Protein AF-A0AAV4NCI7-F1 (afdb_monomer)

Organism: Caerostris extrusa (NCBI:txid172846)

Secondary structure (DSSP, 8-state):
---TTTTB--GGGPPPPHHHHHHHHHHHHHHHHSTTHHHHSS--BSEEEEEEETTEEEEEEEEEGGGHHHHHHHHHHHHHHHHHHTTTPEEEEEEE---PPPP-TT-SSPPSSPPPGGGSHHHHHHHHHHHHHTTS-EEEEEEEEPTTS-EEEEEEEPGGGHHHHHHHHHHHTT-----------PPP---------PPPPPPP--PPP--EEEEEEEEEEE-SS-EEEEEEEEEETT--SHHHHGGGTT-EEEEEEEEEEEEEPTT-TT-EEEEEEEEEEEEEEETTTTEEEEEESSPPPGGGTTSEEEEES-S---

Foldseek 3Di:
DDDQQPQEDAPPPDDADPVFSVVSVLLVVCLVPHPCVVLSVPFHFHHWDWDQFPNAIAIETEGAPVCLVSCLVCVVVVQVSVCVVVVNHGYFYFYPAAADDDDDPPDPDDDPDDDDPCNHPVNRVVRRLQRQQPPWDFPDWDWDQDPVRDIDIDTHTDPVCCVVPVVPVSGSVPPDPPPDDDDDDDDDDDDDDDDDDDDDDDDDDPDPDDQWFKKFFAAADDDPPDGDQQKTKIATPPFFFQVVLVLLAFFKKKDKDFAPDWDDDPPDRPDTGRIDIWMWTFHHADPTGRMTIIGTPDGDDPVRHGPMMIGGSDDGPD

Mean predicted aligned error: 18.29 Å

Solvent-accessible surface area (backbone atoms only — not comparable to full-atom values): 19320 Å² total; per-residue (Å²): 133,84,68,87,42,82,34,54,54,43,78,91,76,55,84,81,51,74,69,36,43,52,52,24,50,55,52,52,54,42,34,74,75,40,96,49,26,84,69,44,69,84,53,57,30,46,47,59,45,81,45,82,32,97,92,40,59,28,39,39,36,27,25,45,60,91,52,42,68,64,48,60,77,46,38,77,62,53,39,56,55,48,18,64,75,53,80,66,29,51,62,43,59,36,61,61,74,70,67,54,80,81,91,55,99,80,52,90,74,79,73,89,66,82,82,57,69,76,30,26,63,69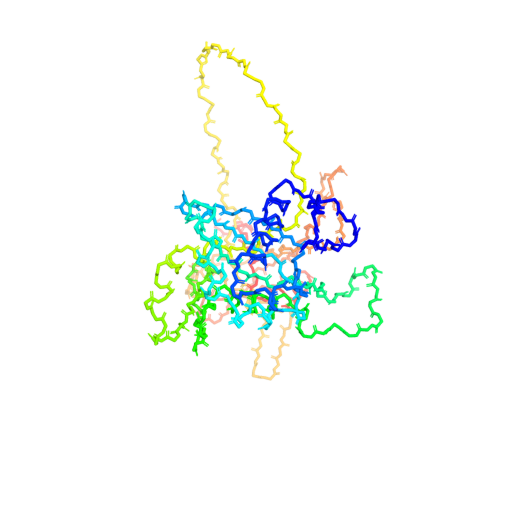,50,42,54,54,52,50,51,50,42,66,47,58,89,38,52,74,77,42,79,47,77,47,74,45,96,89,69,49,76,47,78,47,74,39,62,42,73,89,45,40,86,84,37,60,90,46,53,87,43,57,78,68,67,60,86,71,81,82,80,75,90,76,85,82,77,88,82,81,92,78,91,82,81,94,74,91,81,80,80,77,81,80,81,78,72,79,72,80,67,47,47,56,23,30,28,70,44,51,48,60,61,97,90,51,76,42,65,76,36,34,31,34,38,41,71,95,35,57,41,48,75,66,39,58,85,49,53,54,16,34,30,37,42,70,45,79,52,93,62,70,41,73,42,90,95,39,93,91,41,70,38,36,69,45,73,47,51,28,33,27,66,42,79,39,79,62,66,15,28,30,30,27,41,47,83,57,69,77,57,80,86,44,48,78,36,71,29,39,36,35,68,40,68,75,89,119

pLDDT: mean 82.61, std 18.35, range [24.11, 95.75]

Structure (mmCIF, N/CA/C/O backbone):
data_AF-A0AAV4NCI7-F1
#
_entry.id   AF-A0AAV4NCI7-F1
#
loop_
_atom_site.group_PDB
_atom_site.id
_atom_site.type_symbol
_atom_site.label_atom_id
_atom_site.label_alt_id
_atom_site.label_comp_id
_atom_site.label_asym_id
_atom_site.label_entity_id
_atom_site.label_seq_id
_atom_site.pdbx_PDB_ins_code
_atom_site.Cartn_x
_atom_site.Cartn_y
_atom_site.Cartn_z
_atom_site.occupancy
_atom_site.B_iso_or_equiv
_atom_site.auth_seq_id
_atom_site.auth_comp_id
_atom_site.auth_asym_id
_atom_site.auth_atom_id
_atom_site.pdbx_PDB_model_num
ATOM 1 N N . MET A 1 1 ? -8.807 8.083 39.157 1.00 46.06 1 MET A N 1
ATOM 2 C CA . MET A 1 1 ? -7.895 8.753 38.202 1.00 46.06 1 MET A CA 1
ATOM 3 C C . MET A 1 1 ? -7.792 7.904 36.946 1.00 46.06 1 MET A C 1
ATOM 5 O O . MET A 1 1 ? -7.482 6.725 37.058 1.00 46.06 1 MET A O 1
ATOM 9 N N . TYR A 1 2 ? -8.096 8.464 35.774 1.00 51.72 2 TYR A N 1
ATOM 10 C CA . TYR A 1 2 ? -7.927 7.759 34.502 1.00 51.72 2 TYR A CA 1
ATOM 11 C C . TYR A 1 2 ? -6.437 7.575 34.208 1.00 51.72 2 TYR A C 1
ATOM 13 O O . TYR A 1 2 ? -5.686 8.547 34.201 1.00 51.72 2 TYR A O 1
ATOM 21 N N . SER A 1 3 ? -6.003 6.335 33.981 1.00 61.97 3 SER A N 1
ATOM 22 C CA . SER A 1 3 ? -4.649 6.062 33.497 1.00 61.97 3 SER A CA 1
ATOM 23 C C . SER A 1 3 ? -4.504 6.666 32.096 1.00 61.97 3 SER A C 1
ATOM 25 O O . SER A 1 3 ? -5.106 6.191 31.127 1.00 61.97 3 SER A O 1
ATOM 27 N N . ILE A 1 4 ? -3.735 7.752 31.999 1.00 62.66 4 ILE A N 1
ATOM 28 C CA . ILE A 1 4 ? -3.361 8.375 30.728 1.00 62.66 4 ILE A CA 1
ATOM 29 C C . ILE A 1 4 ? -2.572 7.328 29.934 1.00 62.66 4 ILE A C 1
ATOM 31 O O . ILE A 1 4 ? -1.474 6.942 30.324 1.00 62.66 4 ILE A O 1
ATOM 35 N N . GLY A 1 5 ? -3.160 6.842 28.840 1.00 65.69 5 GLY A N 1
ATOM 36 C CA . GLY A 1 5 ? -2.522 5.885 27.935 1.00 65.69 5 GLY A CA 1
ATOM 37 C C . GLY A 1 5 ? -2.936 4.415 28.083 1.00 65.69 5 GLY A C 1
ATOM 38 O O . GLY A 1 5 ? -2.323 3.561 27.450 1.00 65.69 5 GLY A O 1
ATOM 39 N N . ALA A 1 6 ? -3.990 4.087 28.837 1.00 78.31 6 ALA A N 1
ATOM 40 C CA . ALA A 1 6 ? -4.404 2.690 29.048 1.00 78.31 6 ALA A CA 1
ATOM 41 C C . ALA A 1 6 ? -4.733 1.897 27.759 1.00 78.31 6 ALA A C 1
ATOM 43 O O . ALA A 1 6 ? -4.702 0.668 27.769 1.00 78.31 6 ALA A O 1
ATOM 44 N N . LYS A 1 7 ? -5.057 2.575 26.646 1.00 87.75 7 LYS A N 1
ATOM 45 C CA . LYS A 1 7 ? -5.452 1.947 25.367 1.00 87.75 7 LYS A CA 1
ATOM 46 C C . LYS A 1 7 ? -4.396 2.022 24.271 1.00 87.75 7 LYS A C 1
ATOM 48 O O . LYS A 1 7 ? -4.641 1.534 23.165 1.00 87.75 7 LYS A O 1
ATOM 53 N N . ILE A 1 8 ? -3.234 2.607 24.551 1.00 90.44 8 ILE A N 1
ATOM 54 C CA . ILE A 1 8 ? -2.140 2.725 23.588 1.00 90.44 8 ILE A CA 1
ATOM 55 C C . ILE A 1 8 ? -0.960 1.845 23.993 1.00 90.44 8 ILE A C 1
ATOM 57 O O . ILE A 1 8 ? -0.434 1.939 25.095 1.00 90.44 8 ILE A O 1
ATOM 61 N N . ILE A 1 9 ? -0.504 1.014 23.055 1.00 89.12 9 ILE A N 1
ATOM 62 C CA . ILE A 1 9 ? 0.728 0.233 23.198 1.00 89.12 9 ILE A CA 1
ATOM 63 C C . ILE A 1 9 ? 1.607 0.514 21.985 1.00 89.12 9 ILE A C 1
ATOM 65 O O . ILE A 1 9 ? 1.391 -0.019 20.890 1.00 89.12 9 ILE A O 1
ATOM 69 N N . LYS A 1 10 ? 2.622 1.364 22.173 1.00 85.31 10 LYS A N 1
ATOM 70 C CA . LYS A 1 10 ? 3.605 1.637 21.124 1.00 85.31 10 LYS A CA 1
ATOM 71 C C . LYS A 1 10 ? 4.625 0.503 21.015 1.00 85.31 10 LYS A C 1
ATOM 73 O O . LYS A 1 10 ? 5.124 0.006 22.024 1.00 85.31 10 LYS A O 1
ATOM 78 N N . PRO A 1 11 ? 5.010 0.108 19.791 1.00 79.00 11 PRO A N 1
ATOM 79 C CA . PRO A 1 11 ? 6.150 -0.778 19.619 1.00 79.00 11 PRO A CA 1
ATOM 80 C C . PRO A 1 11 ? 7.434 -0.064 20.058 1.00 79.00 11 PRO A C 1
ATOM 82 O O . PRO A 1 11 ? 7.596 1.124 19.805 1.00 79.00 11 PRO A O 1
ATOM 85 N N . HIS A 1 12 ? 8.349 -0.809 20.680 1.00 79.38 12 HIS A N 1
ATOM 86 C CA . HIS A 1 12 ? 9.624 -0.304 21.210 1.00 79.38 12 HIS A CA 1
ATOM 87 C C . HIS A 1 12 ? 9.520 0.715 22.360 1.00 79.38 12 HIS A C 1
ATOM 89 O O . HIS A 1 12 ? 10.498 1.409 22.623 1.00 79.38 12 HIS A O 1
ATOM 95 N N . ASN A 1 13 ? 8.389 0.766 23.079 1.00 78.94 13 ASN A N 1
ATOM 96 C CA . ASN A 1 13 ? 8.204 1.646 24.246 1.00 78.94 13 ASN A CA 1
ATOM 97 C C . ASN A 1 13 ? 8.483 3.134 23.951 1.00 78.94 13 ASN A C 1
ATOM 99 O O . ASN A 1 13 ? 8.949 3.892 24.801 1.00 78.94 13 ASN A O 1
ATOM 103 N N . GLU A 1 14 ? 8.202 3.565 22.722 1.00 85.38 14 GLU A N 1
ATOM 104 C CA . GLU A 1 14 ? 8.244 4.979 22.359 1.00 85.38 14 GLU A CA 1
ATOM 105 C C . GLU A 1 14 ? 7.161 5.764 23.122 1.00 85.38 14 GLU A C 1
ATOM 107 O O . GLU A 1 14 ? 6.098 5.229 23.444 1.00 85.38 14 GLU A O 1
ATOM 112 N N . LYS A 1 15 ? 7.415 7.049 23.401 1.00 85.88 15 LYS A N 1
ATOM 113 C CA . LYS A 1 15 ? 6.447 7.926 24.083 1.00 85.88 15 LYS A CA 1
ATOM 114 C C . LYS A 1 15 ? 5.258 8.241 23.169 1.00 85.88 15 LYS A C 1
ATOM 116 O O . LYS A 1 15 ? 5.438 8.385 21.960 1.00 85.88 15 LYS A O 1
ATOM 121 N N . ALA A 1 16 ? 4.057 8.330 23.739 1.00 86.25 16 ALA A N 1
ATOM 122 C CA . ALA A 1 16 ? 2.833 8.679 23.017 1.00 86.25 16 ALA A CA 1
ATOM 123 C C . ALA A 1 16 ? 2.786 10.174 22.660 1.00 86.25 16 ALA A C 1
ATOM 125 O O . ALA A 1 16 ? 3.203 11.013 23.458 1.00 86.25 16 ALA A O 1
ATOM 126 N N . ASP A 1 17 ? 2.275 10.483 21.468 1.00 89.69 17 ASP A N 1
ATOM 127 C CA . ASP A 1 17 ? 2.049 11.859 21.018 1.00 89.69 17 ASP A CA 1
ATOM 128 C C . ASP A 1 17 ? 0.753 12.417 21.638 1.00 89.69 17 ASP A C 1
ATOM 130 O O . ASP A 1 17 ? -0.142 11.670 22.037 1.00 89.69 17 ASP A O 1
ATOM 134 N N . GLU A 1 18 ? 0.602 13.742 21.678 1.00 90.44 18 GLU A N 1
ATOM 135 C CA . GLU A 1 18 ? -0.583 14.417 22.243 1.00 90.44 18 GLU A CA 1
ATOM 136 C C . GLU A 1 18 ? -1.895 13.957 21.587 1.00 90.44 18 GLU A C 1
ATOM 138 O O . GLU A 1 18 ? -2.897 13.678 22.255 1.00 90.44 18 GLU A O 1
ATOM 143 N N . LEU A 1 19 ? -1.869 13.801 20.262 1.00 90.75 19 LEU A N 1
ATOM 144 C CA . LEU A 1 19 ? -3.008 13.319 19.488 1.00 90.75 19 LEU A CA 1
ATOM 145 C C . LEU A 1 19 ? -3.373 11.881 19.873 1.00 90.75 19 LEU A C 1
ATOM 147 O O . LEU A 1 19 ? -4.546 11.542 20.015 1.00 90.75 19 LEU A O 1
ATOM 151 N N . GLU A 1 20 ? -2.375 11.033 20.091 1.00 91.69 20 GLU A N 1
ATOM 152 C CA . GLU A 1 20 ? -2.587 9.646 20.489 1.00 91.69 20 GLU A CA 1
ATOM 153 C C . GLU A 1 20 ? -3.138 9.532 21.909 1.00 91.69 20 GLU A C 1
ATOM 155 O O . GLU A 1 20 ? -4.020 8.709 22.148 1.00 91.69 20 GLU A O 1
ATOM 160 N N . ASN A 1 21 ? -2.688 10.388 22.827 1.00 91.75 21 ASN A N 1
ATOM 161 C CA . ASN A 1 21 ? -3.255 10.477 24.171 1.00 91.75 21 ASN A CA 1
ATOM 162 C C . ASN A 1 21 ? -4.732 10.888 24.119 1.00 91.75 21 ASN A C 1
ATOM 164 O O . ASN A 1 21 ? -5.561 10.274 24.788 1.00 91.75 21 ASN A O 1
ATOM 168 N N . THR A 1 22 ? -5.077 11.838 23.244 1.00 92.44 22 THR A N 1
ATOM 169 C CA . THR A 1 22 ? -6.469 12.262 23.015 1.00 92.44 22 THR A CA 1
ATOM 170 C C . THR A 1 22 ? -7.327 11.106 22.487 1.00 92.44 22 THR A C 1
ATOM 172 O O . THR A 1 22 ? -8.430 10.865 22.974 1.00 92.44 22 THR A O 1
ATOM 175 N N . VAL A 1 23 ? -6.815 10.332 21.522 1.00 93.25 23 VAL A N 1
ATOM 176 C CA . VAL A 1 23 ? -7.503 9.137 20.996 1.00 93.25 23 VAL A CA 1
ATOM 177 C C . VAL A 1 23 ? -7.634 8.050 22.065 1.00 93.25 23 VAL A C 1
ATOM 179 O O . VAL A 1 23 ? -8.686 7.421 22.173 1.00 93.25 23 VAL A O 1
ATOM 182 N N . SER A 1 24 ? -6.602 7.846 22.886 1.00 93.19 24 SER A N 1
ATOM 183 C CA . SER A 1 24 ? -6.639 6.886 23.992 1.00 93.19 24 SER A CA 1
ATOM 184 C C . SER A 1 24 ? -7.694 7.259 25.028 1.00 93.19 24 SER A C 1
ATOM 186 O O . SER A 1 24 ? -8.415 6.380 25.495 1.00 93.19 24 SER A O 1
ATOM 188 N N . GLN A 1 25 ? -7.798 8.540 25.380 1.00 91.38 25 GLN A N 1
ATOM 189 C CA . GLN A 1 25 ? -8.816 9.027 26.304 1.00 91.38 25 GLN A CA 1
ATOM 190 C C . GLN A 1 25 ? -10.221 8.855 25.716 1.00 91.38 25 GLN A C 1
ATOM 192 O O . GLN A 1 25 ? -11.101 8.308 26.380 1.00 91.38 25 GLN A O 1
ATOM 197 N N . ALA A 1 26 ? -10.409 9.219 24.444 1.00 92.00 26 ALA A N 1
ATOM 198 C CA . ALA A 1 26 ? -11.688 9.064 23.762 1.00 92.00 26 ALA A CA 1
ATOM 199 C C . ALA A 1 26 ? -12.175 7.605 23.761 1.00 92.00 26 ALA A C 1
ATOM 201 O O . ALA A 1 26 ? -13.363 7.375 23.986 1.00 92.00 26 ALA A O 1
ATOM 202 N N . LEU A 1 27 ? -11.276 6.637 23.541 1.00 91.62 27 LEU A N 1
ATOM 203 C CA . LEU A 1 27 ? -11.587 5.203 23.582 1.00 91.62 27 LEU A CA 1
ATOM 204 C C . LEU A 1 27 ? -11.909 4.696 24.992 1.00 91.62 27 LEU A C 1
ATOM 206 O O . LEU A 1 27 ? -12.796 3.859 25.141 1.00 91.62 27 LEU A O 1
ATOM 210 N N . LEU A 1 28 ? -11.223 5.204 26.016 1.00 91.31 28 LEU A N 1
ATOM 211 C CA . LEU A 1 28 ? -11.488 4.844 27.410 1.00 91.31 28 LEU A CA 1
ATOM 212 C C . LEU A 1 28 ? -12.877 5.327 27.847 1.00 91.31 28 LEU A C 1
ATOM 214 O O . LEU A 1 28 ? -13.647 4.575 28.434 1.00 91.31 28 LEU A O 1
ATOM 218 N N . GLU A 1 29 ? -13.240 6.557 27.495 1.00 90.06 29 GLU A N 1
ATOM 219 C CA . GLU A 1 29 ? -14.580 7.089 27.753 1.00 90.06 29 GLU A CA 1
ATOM 220 C C . GLU A 1 29 ? -15.678 6.273 27.054 1.00 90.06 29 GLU A C 1
ATOM 222 O O . GLU A 1 29 ? -16.750 6.071 27.619 1.00 90.06 29 GLU A O 1
ATOM 227 N N . LEU A 1 30 ? -15.425 5.787 25.831 1.00 89.50 30 LEU A N 1
ATOM 228 C CA . LEU A 1 30 ? -16.378 4.917 25.134 1.00 89.50 30 LEU A CA 1
ATOM 229 C C . LEU A 1 30 ? -16.505 3.552 25.816 1.00 89.50 30 LEU A C 1
ATOM 231 O O . LEU A 1 30 ? -17.608 3.027 25.901 1.00 89.50 30 LEU A O 1
ATOM 235 N N . GLU A 1 31 ? -15.421 2.993 26.354 1.00 88.25 31 GLU A N 1
ATOM 236 C CA . GLU A 1 31 ? -15.491 1.746 27.124 1.00 88.25 31 GLU A CA 1
ATOM 237 C C . GLU A 1 31 ? -16.390 1.873 28.363 1.00 88.25 31 GLU A C 1
ATOM 239 O O . GLU A 1 31 ? -17.053 0.911 28.742 1.00 88.25 31 GLU A O 1
ATOM 244 N N . LEU A 1 32 ? -16.423 3.041 29.004 1.00 87.31 32 LEU A N 1
ATOM 245 C CA . LEU A 1 32 ? -17.204 3.242 30.225 1.00 87.31 32 LEU A CA 1
ATOM 246 C C . LEU A 1 32 ? -18.677 3.540 29.957 1.00 87.31 32 LEU A C 1
ATOM 248 O O . LEU A 1 32 ? -19.523 3.090 30.727 1.00 87.31 32 LEU A O 1
ATOM 252 N N . ASN A 1 33 ? -18.965 4.263 28.875 1.00 81.12 33 ASN A N 1
ATOM 253 C CA . ASN A 1 33 ? -20.277 4.868 28.646 1.00 81.12 33 ASN A CA 1
ATOM 254 C C . ASN A 1 33 ? -21.125 4.156 27.583 1.00 81.12 33 ASN A C 1
ATOM 256 O O . ASN A 1 33 ? -22.283 4.520 27.407 1.00 81.12 33 ASN A O 1
ATOM 260 N N . SER A 1 34 ? -20.564 3.198 26.841 1.00 79.44 34 SER A N 1
ATOM 261 C CA . SER A 1 34 ? -21.265 2.532 25.737 1.00 79.44 34 SER A CA 1
ATOM 262 C C . SER A 1 34 ? -21.420 1.029 25.954 1.00 79.44 34 SER A C 1
ATOM 264 O O . SER A 1 34 ? -20.647 0.386 26.670 1.00 79.44 34 SER A O 1
ATOM 266 N N . ASP A 1 35 ? -22.355 0.440 25.209 1.00 83.50 35 ASP A N 1
ATOM 267 C CA . ASP A 1 35 ? -22.554 -1.011 25.117 1.00 83.50 35 ASP A CA 1
ATOM 268 C C . ASP A 1 35 ? -21.328 -1.752 24.536 1.00 83.50 35 ASP A C 1
ATOM 270 O O . ASP A 1 35 ? -21.272 -2.983 24.531 1.00 83.50 35 ASP A O 1
ATOM 274 N N . LEU A 1 36 ? -20.310 -1.023 24.054 1.00 85.12 36 LEU A N 1
ATOM 275 C CA . LEU A 1 36 ? -19.066 -1.576 23.511 1.00 85.12 36 LEU A CA 1
ATOM 276 C C . LEU A 1 36 ? -18.040 -1.940 24.599 1.00 85.1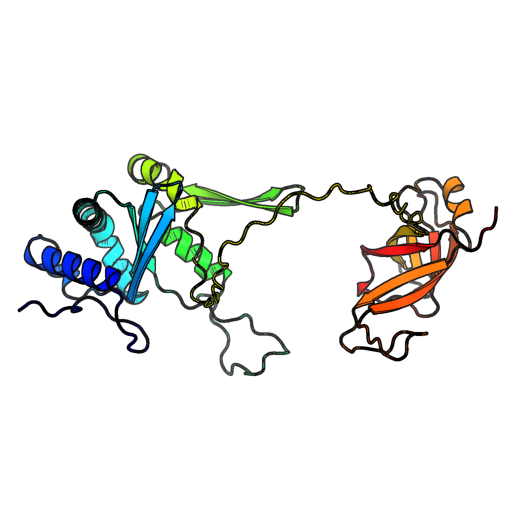2 36 LEU A C 1
ATOM 278 O O . LEU A 1 36 ? -16.949 -2.415 24.271 1.00 85.12 36 LEU A O 1
ATOM 282 N N . LYS A 1 37 ? -18.374 -1.771 25.885 1.00 86.25 37 LYS A N 1
ATOM 283 C CA . LYS A 1 37 ? -17.496 -2.042 27.037 1.00 86.25 37 LYS A CA 1
ATOM 284 C C . LYS A 1 37 ? -16.801 -3.400 26.982 1.00 86.25 37 LYS A C 1
ATOM 286 O O . LYS A 1 37 ? -15.582 -3.481 27.123 1.00 86.25 37 LYS A O 1
ATOM 291 N N . ALA A 1 38 ? -17.563 -4.473 26.760 1.00 88.62 38 ALA A N 1
ATOM 292 C CA . ALA A 1 38 ? -17.023 -5.835 26.747 1.00 88.62 38 ALA A CA 1
ATOM 293 C C . ALA A 1 38 ? -16.024 -6.052 25.599 1.00 88.62 38 ALA A C 1
ATOM 295 O O . ALA A 1 38 ? -15.036 -6.761 25.757 1.00 88.62 38 ALA A O 1
ATOM 296 N N . GLN A 1 39 ? -16.264 -5.410 24.454 1.00 88.81 39 GLN A N 1
ATOM 297 C CA . GLN A 1 39 ? -15.448 -5.568 23.254 1.00 88.81 39 GLN A CA 1
ATOM 298 C C . GLN A 1 39 ? -14.205 -4.674 23.284 1.00 88.81 39 GLN A C 1
ATOM 300 O O . GLN A 1 39 ? -13.150 -5.091 22.818 1.00 88.81 39 GLN A O 1
ATOM 305 N N . LEU A 1 40 ? -14.305 -3.459 23.835 1.00 90.38 40 LEU A N 1
ATOM 306 C CA . LEU A 1 40 ? -13.208 -2.489 23.877 1.00 90.38 40 LEU A CA 1
ATOM 307 C C . LEU A 1 40 ? -12.196 -2.756 24.995 1.00 90.38 40 LEU A C 1
ATOM 309 O O . LEU A 1 40 ? -11.067 -2.280 24.884 1.00 90.38 40 LEU A O 1
ATOM 313 N N . ARG A 1 41 ? -12.549 -3.517 26.041 1.00 87.81 41 ARG A N 1
ATOM 314 C CA . ARG A 1 41 ? -11.687 -3.768 27.212 1.00 87.81 41 ARG A CA 1
ATOM 315 C C . ARG A 1 41 ? -10.294 -4.290 26.851 1.00 87.81 41 ARG A C 1
ATOM 317 O O . ARG A 1 41 ? -9.299 -3.743 27.319 1.00 87.81 41 ARG A O 1
ATOM 324 N N . GLU A 1 42 ? -10.219 -5.284 25.972 1.00 88.12 42 GLU A N 1
ATOM 325 C CA . GLU A 1 42 ? -8.960 -5.944 25.580 1.00 88.12 42 GLU A CA 1
ATOM 326 C C . GLU A 1 42 ? -8.275 -5.299 24.361 1.00 88.12 42 GLU A C 1
ATOM 328 O O . GLU A 1 42 ? -7.122 -5.601 24.024 1.00 88.12 42 GLU A O 1
ATOM 333 N N . LEU A 1 43 ? -8.987 -4.416 23.663 1.00 92.44 43 LEU A N 1
ATOM 334 C CA . LEU A 1 43 ? -8.504 -3.800 22.438 1.00 92.44 43 LEU A CA 1
ATOM 335 C C . LEU A 1 43 ? -7.605 -2.607 22.743 1.00 92.44 43 LEU A C 1
ATOM 337 O O . LEU A 1 43 ? -7.919 -1.758 23.575 1.00 92.44 43 LEU A O 1
ATOM 341 N N . HIS A 1 44 ? -6.492 -2.527 22.020 1.00 92.50 44 HIS A N 1
ATOM 342 C CA . HIS A 1 44 ? -5.566 -1.404 22.070 1.00 92.50 44 HIS A CA 1
ATOM 343 C C . HIS A 1 44 ? -5.127 -1.026 20.656 1.00 92.50 44 HIS A C 1
ATOM 345 O O . HIS A 1 44 ? -5.280 -1.782 19.693 1.00 92.50 44 HIS A O 1
ATOM 351 N N . PHE A 1 45 ? -4.556 0.163 20.514 1.00 93.62 45 PHE A N 1
ATOM 352 C CA . PHE A 1 45 ? -4.000 0.630 19.249 1.00 93.62 45 PHE A CA 1
ATOM 353 C C . PHE A 1 45 ? -2.511 0.959 19.399 1.00 93.62 45 PHE A C 1
ATOM 355 O O . PHE A 1 45 ? -1.999 1.184 20.494 1.00 93.62 45 PHE A O 1
ATOM 362 N N . CYS A 1 46 ? -1.787 0.939 18.282 1.00 91.62 46 CYS A N 1
ATOM 363 C CA . CYS A 1 46 ? -0.340 1.158 18.247 1.00 91.62 46 CYS A CA 1
ATOM 364 C C . CYS A 1 46 ? 0.066 2.606 17.981 1.00 91.62 46 CYS A C 1
ATOM 366 O O . CYS A 1 46 ? 1.228 2.954 18.172 1.00 91.62 46 CYS A O 1
ATOM 368 N N . GLY A 1 47 ? -0.831 3.405 17.415 1.00 91.62 47 GLY A N 1
ATOM 369 C CA . GLY A 1 47 ? -0.577 4.813 17.146 1.00 91.62 47 GLY A CA 1
ATOM 370 C C . GLY A 1 47 ? -1.670 5.442 16.300 1.00 91.62 47 GLY A C 1
ATOM 371 O O . GLY A 1 47 ? -2.497 4.737 15.720 1.00 91.62 47 GLY A O 1
ATOM 372 N N . ALA A 1 48 ? -1.669 6.762 16.216 1.00 92.81 48 ALA A N 1
ATOM 373 C CA . ALA A 1 48 ? -2.661 7.528 15.474 1.00 92.81 48 ALA A CA 1
ATOM 374 C C . ALA A 1 48 ? -1.974 8.638 14.677 1.00 92.81 48 ALA A C 1
ATOM 376 O O . ALA A 1 48 ? -0.983 9.215 15.118 1.00 92.81 48 ALA A O 1
ATOM 377 N N . LYS A 1 49 ? -2.474 8.912 13.471 1.00 91.19 49 LYS A N 1
ATOM 378 C CA . LYS A 1 49 ? -1.946 9.961 12.596 1.00 91.19 49 LYS A CA 1
ATOM 379 C C . LYS A 1 49 ? -3.074 10.747 11.965 1.00 91.19 49 LYS A C 1
ATOM 381 O O . LYS A 1 49 ? -4.011 10.161 11.432 1.00 91.19 49 LYS A O 1
ATOM 386 N N . GLU A 1 50 ? -2.942 12.062 11.968 1.00 91.62 50 GLU A N 1
ATOM 387 C CA . GLU A 1 50 ? -3.804 12.940 11.188 1.00 91.62 50 GLU A CA 1
ATOM 388 C C . GLU A 1 50 ? -3.229 13.102 9.775 1.00 91.62 50 GLU A C 1
ATOM 390 O O . GLU A 1 50 ? -2.020 13.268 9.594 1.00 91.62 50 GLU A O 1
ATOM 395 N N . VAL A 1 51 ? -4.088 12.987 8.764 1.00 90.12 51 VAL A N 1
ATOM 396 C CA . VAL A 1 51 ? -3.731 13.113 7.348 1.00 90.12 51 VAL A CA 1
ATOM 397 C C . VAL A 1 51 ? -4.696 14.090 6.692 1.00 90.12 51 VAL A C 1
ATOM 399 O O . VAL A 1 51 ? -5.912 13.925 6.787 1.00 90.12 51 VAL A O 1
ATOM 402 N N . ASP A 1 52 ? -4.152 15.079 5.991 1.00 88.31 52 ASP A N 1
ATOM 403 C CA . ASP A 1 52 ? -4.947 16.018 5.206 1.00 88.31 52 ASP A CA 1
ATOM 404 C C . ASP A 1 52 ? -5.342 15.391 3.869 1.00 88.31 52 ASP A C 1
ATOM 406 O O . ASP A 1 52 ? -4.500 14.953 3.081 1.00 88.31 52 ASP A O 1
ATOM 410 N N . VAL A 1 53 ? -6.645 15.355 3.612 1.00 82.19 53 VAL A N 1
ATOM 411 C CA . VAL A 1 53 ? -7.247 14.731 2.440 1.00 82.19 53 VAL A CA 1
ATOM 412 C C . VAL A 1 53 ? -8.220 15.718 1.807 1.00 82.19 53 VAL A C 1
ATOM 414 O O . VAL A 1 53 ? -9.289 15.985 2.355 1.00 82.19 53 VAL A O 1
ATOM 417 N N . ASN A 1 54 ? -7.864 16.263 0.642 1.00 77.81 54 ASN A N 1
ATOM 418 C CA . ASN A 1 54 ? -8.714 17.184 -0.126 1.00 77.81 54 ASN A CA 1
ATOM 419 C C . ASN A 1 54 ? -9.304 18.324 0.728 1.00 77.81 54 ASN A C 1
ATOM 421 O O . ASN A 1 54 ? -10.493 18.624 0.660 1.00 77.81 54 ASN A O 1
ATOM 425 N N . GLY A 1 55 ? -8.462 18.922 1.582 1.00 78.31 55 GLY A N 1
ATOM 426 C CA . GLY A 1 55 ? -8.832 20.031 2.470 1.00 78.31 55 GLY A CA 1
ATOM 427 C C . GLY A 1 55 ? -9.592 19.632 3.741 1.00 78.31 55 GLY A C 1
ATOM 428 O O . GLY A 1 55 ? -9.911 20.498 4.548 1.00 78.31 55 GLY A O 1
ATOM 429 N N . LYS A 1 56 ? -9.869 18.339 3.956 1.00 82.12 56 LYS A N 1
ATOM 430 C CA . LYS A 1 56 ? -10.479 17.809 5.186 1.00 82.12 56 LYS A CA 1
ATOM 431 C C . LYS A 1 56 ? -9.486 16.914 5.920 1.00 82.12 56 LYS A C 1
ATOM 433 O O . LYS A 1 56 ? -8.796 16.107 5.304 1.00 82.12 56 LYS A O 1
ATOM 438 N N . LYS A 1 57 ? -9.433 17.029 7.245 1.00 87.44 57 LYS A N 1
ATOM 439 C CA . LYS A 1 57 ? -8.550 16.199 8.070 1.00 87.44 57 LYS A CA 1
ATOM 440 C C . LYS A 1 57 ? -9.185 14.831 8.320 1.00 87.44 57 LYS A C 1
ATOM 442 O O . LYS A 1 57 ? -10.367 14.744 8.662 1.00 87.44 57 LYS A O 1
ATOM 447 N N . ALA A 1 58 ? -8.410 13.769 8.135 1.00 90.12 58 ALA A N 1
ATOM 448 C CA . ALA A 1 58 ? -8.797 12.393 8.418 1.00 90.12 58 ALA A CA 1
ATOM 449 C C . ALA A 1 58 ? -7.881 11.801 9.496 1.00 90.12 58 ALA A C 1
ATOM 451 O O . ALA A 1 58 ? -6.671 12.035 9.496 1.00 90.12 58 ALA A O 1
ATOM 452 N N . LEU A 1 59 ? -8.458 11.020 10.406 1.00 91.62 59 LEU A N 1
ATOM 453 C CA . LEU A 1 59 ? -7.749 10.360 11.493 1.00 91.62 59 LEU A CA 1
ATOM 454 C C . LEU A 1 59 ? -7.493 8.894 11.131 1.00 91.62 59 LEU A C 1
ATOM 456 O O . LEU A 1 59 ? -8.420 8.110 10.945 1.00 91.62 59 LEU A O 1
ATOM 460 N N . VAL A 1 60 ? -6.221 8.517 11.061 1.00 92.62 60 VAL A N 1
ATOM 461 C CA . VAL A 1 60 ? -5.771 7.156 10.769 1.00 92.62 60 VAL A CA 1
ATOM 462 C C . VAL A 1 60 ? -5.286 6.499 12.055 1.00 92.62 60 VAL A C 1
ATOM 464 O O . VAL A 1 60 ? -4.230 6.857 12.581 1.00 92.62 60 VAL A O 1
ATOM 467 N N . ILE A 1 61 ? -6.025 5.505 12.542 1.00 93.88 61 ILE A N 1
ATOM 468 C CA . ILE A 1 61 ? -5.687 4.751 13.753 1.00 93.88 61 ILE A CA 1
ATOM 469 C C . ILE A 1 61 ? -5.012 3.440 13.349 1.00 93.88 61 ILE A C 1
ATOM 471 O O . ILE A 1 61 ? -5.579 2.610 12.641 1.00 93.88 61 ILE A O 1
ATOM 475 N N . SER A 1 62 ? -3.774 3.254 13.797 1.00 93.94 62 SER A N 1
ATOM 476 C CA . SER A 1 62 ? -2.967 2.065 13.535 1.00 93.94 62 SER A CA 1
ATOM 477 C C . SER A 1 62 ? -3.240 0.988 14.580 1.00 93.94 62 SER A C 1
ATOM 479 O O . SER A 1 62 ? -2.876 1.142 15.742 1.00 93.94 62 SER A O 1
ATOM 481 N N . VAL A 1 63 ? -3.815 -0.130 14.157 1.00 94.00 63 VAL A N 1
ATOM 482 C CA . VAL A 1 63 ? -4.223 -1.256 15.007 1.00 94.00 63 VAL A CA 1
ATOM 483 C C . VAL A 1 63 ? -3.228 -2.420 14.870 1.00 94.00 63 VAL A C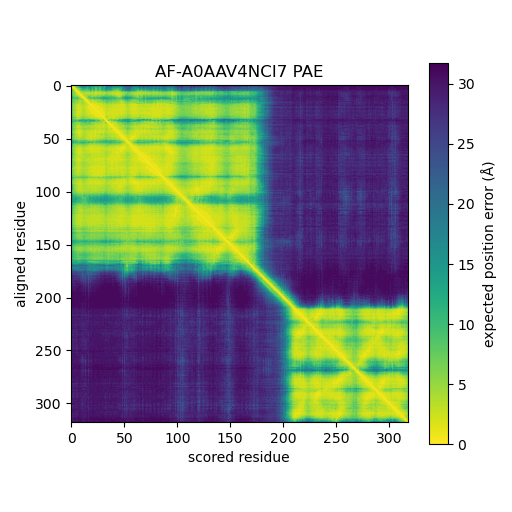 1
ATOM 485 O O . VAL A 1 63 ? -2.716 -2.662 13.769 1.00 94.00 63 VAL A O 1
ATOM 488 N N . PRO A 1 64 ? -2.926 -3.175 15.939 1.00 94.25 64 PRO A N 1
ATOM 489 C CA . PRO A 1 64 ? -2.186 -4.427 15.826 1.00 94.25 64 PRO A CA 1
ATOM 490 C C . PRO A 1 64 ? -2.887 -5.418 14.884 1.00 94.25 64 PRO A C 1
ATOM 492 O O . PRO A 1 64 ? -4.084 -5.663 14.997 1.00 94.25 64 PRO A O 1
ATOM 495 N N . VAL A 1 65 ? -2.133 -6.063 13.987 1.00 92.12 65 VAL A N 1
ATOM 496 C CA . VAL A 1 65 ? -2.688 -7.063 13.047 1.00 92.12 65 VAL A CA 1
ATOM 497 C C . VAL A 1 65 ? -3.527 -8.156 13.738 1.00 92.12 65 VAL A C 1
ATOM 499 O O . VAL A 1 65 ? -4.585 -8.476 13.199 1.00 92.12 65 VAL A O 1
ATOM 502 N N . PRO A 1 66 ? -3.137 -8.709 14.909 1.00 94.06 66 PRO A N 1
ATOM 503 C CA . PRO A 1 66 ? -3.943 -9.730 15.585 1.00 94.06 66 PRO A CA 1
ATOM 504 C C . PRO A 1 66 ? -5.339 -9.248 16.003 1.00 94.06 66 PRO A C 1
ATOM 506 O O . PRO A 1 66 ? -6.282 -10.030 15.989 1.00 94.06 66 PRO A O 1
ATOM 509 N N . GLN A 1 67 ? -5.483 -7.963 16.334 1.00 94.38 67 GLN A N 1
ATOM 510 C CA . GLN A 1 67 ? -6.729 -7.389 16.850 1.00 94.38 67 GLN A CA 1
ATOM 511 C C . GLN A 1 67 ? -7.635 -6.813 15.754 1.00 94.38 67 GLN A C 1
ATOM 513 O O . GLN A 1 67 ? -8.789 -6.486 16.018 1.00 94.38 67 GLN A O 1
ATOM 518 N N . LEU A 1 68 ? -7.155 -6.719 14.509 1.00 93.81 68 LEU A N 1
ATOM 519 C CA . LEU A 1 68 ? -7.884 -6.082 13.410 1.00 93.81 68 LEU A CA 1
ATOM 520 C C . LEU A 1 68 ? -9.282 -6.675 13.182 1.00 93.81 68 LEU A C 1
ATOM 522 O O . LEU A 1 68 ? -10.233 -5.922 13.008 1.00 93.81 68 LEU A O 1
ATOM 526 N N . LYS A 1 69 ? -9.433 -8.005 13.237 1.00 93.50 69 LYS A N 1
ATOM 527 C CA . LYS A 1 69 ? -10.747 -8.651 13.061 1.00 93.50 69 LYS A CA 1
ATOM 528 C C . LYS A 1 69 ? -11.734 -8.271 14.167 1.00 93.50 69 LYS A C 1
ATOM 530 O O . LYS A 1 69 ? -12.922 -8.120 13.902 1.00 93.50 69 LYS A O 1
ATOM 535 N N . SER A 1 70 ? -11.253 -8.104 15.396 1.00 94.38 70 SER A N 1
ATOM 536 C CA . SER A 1 70 ? -12.080 -7.667 16.523 1.00 94.38 70 SER A CA 1
ATOM 537 C C . SER A 1 70 ? -12.518 -6.213 16.354 1.00 94.38 70 SER A C 1
ATOM 539 O O . SER A 1 70 ? -13.691 -5.913 16.551 1.00 94.38 70 SER A O 1
ATOM 541 N N . PHE A 1 71 ? -11.620 -5.338 15.884 1.00 93.75 71 PHE A N 1
ATOM 542 C CA . PHE A 1 71 ? -11.974 -3.964 15.518 1.00 93.75 71 PHE A CA 1
ATOM 543 C C . PHE A 1 71 ? -12.997 -3.917 14.379 1.00 93.75 71 PHE A C 1
ATOM 545 O O . PHE A 1 71 ? -13.966 -3.175 14.483 1.00 93.75 71 PHE A O 1
ATOM 552 N N . GLN A 1 72 ? -12.849 -4.742 13.339 1.00 93.75 72 GLN A N 1
ATOM 553 C CA . GLN A 1 72 ? -13.782 -4.792 12.205 1.00 93.75 72 GLN A CA 1
ATOM 554 C C . GLN A 1 72 ? -15.218 -5.133 12.622 1.00 93.75 72 GLN A C 1
ATOM 556 O O . GLN A 1 72 ? -16.155 -4.517 12.118 1.00 93.75 72 GLN A O 1
ATOM 561 N N . LYS A 1 73 ? -15.406 -6.045 13.589 1.00 93.19 73 LYS A N 1
ATOM 562 C CA . LYS A 1 73 ? -16.742 -6.390 14.116 1.00 93.19 73 LYS A CA 1
ATOM 563 C C . LYS A 1 73 ? -17.478 -5.181 14.702 1.00 93.19 73 LYS A C 1
ATOM 565 O O . LYS A 1 73 ? -18.692 -5.079 14.562 1.00 93.19 73 LYS A O 1
ATOM 570 N N . ILE A 1 74 ? -16.747 -4.266 15.337 1.00 93.25 74 ILE A N 1
ATOM 571 C CA . ILE A 1 74 ? -17.304 -3.085 16.019 1.00 93.25 74 ILE A CA 1
ATOM 572 C C . ILE A 1 74 ? -17.133 -1.789 15.220 1.00 93.25 74 ILE A C 1
ATOM 574 O O . ILE A 1 74 ? -17.645 -0.741 15.614 1.00 93.25 74 ILE A O 1
ATOM 578 N N . GLN A 1 75 ? -16.438 -1.846 14.082 1.00 92.19 75 GLN A N 1
ATOM 579 C CA . GLN A 1 75 ? -15.940 -0.683 13.351 1.00 92.19 75 GLN A CA 1
ATOM 580 C C . GLN A 1 75 ? -17.057 0.267 12.920 1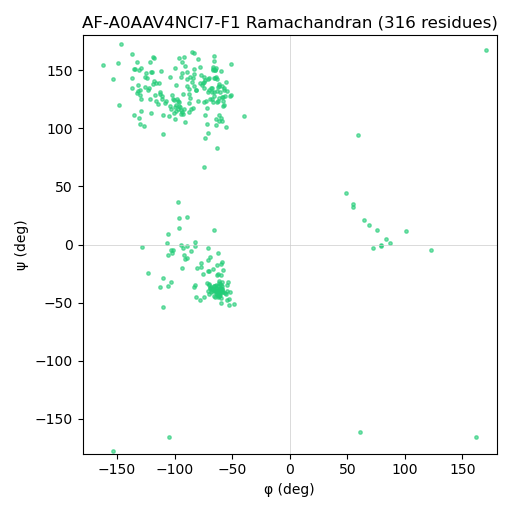.00 92.19 75 GLN A C 1
ATOM 582 O O . GLN A 1 75 ? -16.895 1.476 13.033 1.00 92.19 75 GLN A O 1
ATOM 587 N N . ALA A 1 76 ? -18.206 -0.246 12.475 1.00 90.38 76 ALA A N 1
ATOM 588 C CA . ALA A 1 76 ? -19.313 0.605 12.039 1.00 90.38 76 ALA A CA 1
ATOM 589 C C . ALA A 1 76 ? -19.854 1.503 13.168 1.00 90.38 76 ALA A C 1
ATOM 591 O O . ALA A 1 76 ? -20.156 2.671 12.928 1.00 90.38 76 ALA A O 1
ATOM 592 N N . ARG A 1 77 ? -19.955 0.972 14.394 1.00 91.50 77 ARG A N 1
ATOM 593 C CA . ARG A 1 77 ? -20.428 1.717 15.573 1.00 91.50 77 ARG A CA 1
ATOM 594 C C . ARG A 1 77 ? -19.325 2.623 16.116 1.00 91.50 77 ARG A C 1
ATOM 596 O O . ARG A 1 77 ? -19.540 3.821 16.274 1.00 91.50 77 ARG A O 1
ATOM 603 N N . LEU A 1 78 ? -18.122 2.071 16.267 1.00 92.31 78 LEU A N 1
ATOM 604 C CA . LEU A 1 78 ? -16.962 2.774 16.808 1.00 92.31 78 LEU A CA 1
ATOM 605 C C . LEU A 1 78 ? -16.560 3.990 15.960 1.00 92.31 78 LEU A C 1
ATOM 607 O O . LEU A 1 78 ? -16.265 5.050 16.503 1.00 92.31 78 LEU A O 1
ATOM 611 N N . VAL A 1 79 ? -16.587 3.874 14.626 1.00 92.62 79 VAL A N 1
ATOM 612 C CA . VAL A 1 79 ? -16.294 5.007 13.732 1.00 92.62 79 VAL A CA 1
ATOM 613 C C . VAL A 1 79 ? -17.301 6.136 13.941 1.00 92.62 79 VAL A C 1
ATOM 615 O O . VAL A 1 79 ? -16.884 7.280 14.049 1.00 92.62 79 VAL A O 1
ATOM 618 N N . ARG A 1 80 ? -18.600 5.838 14.072 1.00 90.38 80 ARG A N 1
ATOM 619 C CA . ARG A 1 80 ? -19.632 6.870 14.282 1.00 90.38 80 ARG A CA 1
ATOM 620 C C . ARG A 1 80 ? -19.425 7.632 15.591 1.00 90.38 80 ARG A C 1
ATOM 622 O O . ARG A 1 80 ? -19.607 8.844 15.625 1.00 90.38 80 ARG A O 1
ATOM 629 N N . GLU A 1 81 ? -19.055 6.941 16.664 1.00 91.94 81 GLU A N 1
ATOM 630 C CA . GLU A 1 81 ? -18.798 7.566 17.967 1.00 91.94 81 GLU A CA 1
ATOM 631 C C . GLU A 1 81 ? -17.524 8.415 17.963 1.00 91.94 81 GLU A C 1
ATOM 633 O O . GLU A 1 81 ? -17.522 9.538 18.469 1.00 91.94 81 GLU A O 1
ATOM 638 N N . LEU A 1 82 ? -16.452 7.917 17.342 1.00 92.62 82 LEU A N 1
ATOM 639 C CA . LEU A 1 82 ? -15.209 8.673 17.210 1.00 92.62 82 LEU A CA 1
ATOM 640 C C . LEU A 1 82 ? -15.384 9.884 16.284 1.00 92.62 82 LEU A C 1
ATOM 642 O O . LEU A 1 82 ? -14.906 10.965 16.609 1.00 92.62 82 LEU A O 1
ATOM 646 N N . GLU A 1 83 ? -16.117 9.754 15.178 1.00 91.25 83 GLU A N 1
ATOM 647 C CA . GLU A 1 83 ? -16.422 10.880 14.286 1.00 91.25 83 GLU A CA 1
ATOM 648 C C . GLU A 1 83 ? -17.192 11.991 15.017 1.00 91.25 83 GLU A C 1
ATOM 650 O O . GLU A 1 83 ? -16.884 13.166 14.817 1.00 91.25 83 GLU A O 1
ATOM 655 N N . LYS A 1 84 ? -18.119 11.646 15.924 1.00 91.19 84 LYS A N 1
ATOM 656 C CA . LYS A 1 84 ? -18.807 12.629 16.782 1.00 91.19 84 LYS A CA 1
ATOM 657 C C . LYS A 1 84 ? -17.835 13.370 17.707 1.00 91.19 84 LYS A C 1
ATOM 659 O O . LYS A 1 84 ? -17.913 14.591 17.803 1.00 91.19 84 LYS A O 1
ATOM 664 N N . LYS A 1 85 ? -16.903 12.657 18.355 1.00 91.06 85 LYS A N 1
ATOM 665 C CA . LYS A 1 85 ? -15.915 13.259 19.273 1.00 91.06 85 LYS A CA 1
ATOM 666 C C . LY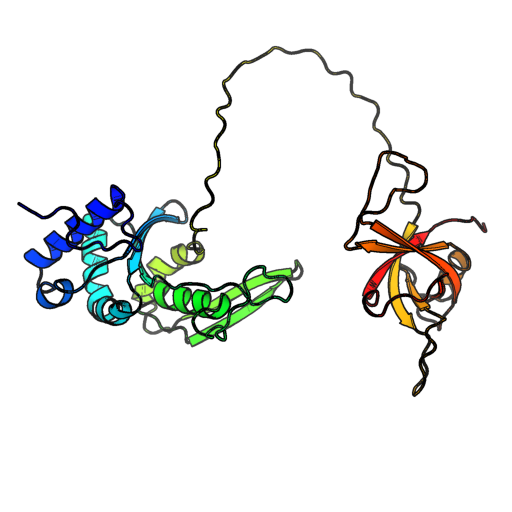S A 1 85 ? -14.867 14.114 18.558 1.00 91.06 85 LYS A C 1
ATOM 668 O O . LYS A 1 85 ? -14.443 15.135 19.086 1.00 91.06 85 LYS A O 1
ATOM 673 N N . PHE A 1 86 ? -14.461 13.727 17.351 1.00 90.94 86 PHE A N 1
ATOM 674 C CA . PHE A 1 86 ? -13.410 14.404 16.583 1.00 90.94 86 PHE A CA 1
ATOM 675 C C . PHE A 1 86 ? -13.962 15.389 15.541 1.00 90.94 86 PHE A C 1
ATOM 677 O O . PHE A 1 86 ? -13.397 15.526 14.455 1.00 90.94 86 PHE A O 1
ATOM 684 N N . SER A 1 87 ? -15.056 16.088 15.864 1.00 87.00 87 SER A N 1
ATOM 685 C CA . SER A 1 87 ? -15.630 17.173 15.044 1.00 87.00 87 SER A CA 1
ATOM 686 C C . SER A 1 87 ? -15.940 16.766 13.592 1.00 87.00 87 SER A C 1
ATOM 688 O O . SER A 1 87 ? -15.755 17.548 12.660 1.00 87.00 87 SER A O 1
ATOM 690 N N . GLY A 1 88 ? -16.363 15.518 13.370 1.00 83.75 88 GLY A N 1
ATOM 691 C CA . GLY A 1 88 ? -16.699 14.985 12.046 1.00 83.75 88 GLY A CA 1
ATOM 692 C C . GLY A 1 88 ? -15.499 14.647 11.151 1.00 83.75 88 GLY A C 1
ATOM 693 O O . GLY A 1 88 ? -15.673 14.429 9.946 1.00 83.75 88 GLY A O 1
ATOM 694 N N . LYS A 1 89 ? -14.273 14.602 11.697 1.00 88.44 89 LYS A N 1
ATOM 695 C CA . LYS A 1 89 ? -13.096 14.083 10.979 1.00 88.44 89 LYS A CA 1
ATOM 696 C C . LYS A 1 89 ? -13.297 12.605 10.661 1.00 88.44 89 LYS A C 1
ATOM 698 O O . LYS A 1 89 ? -13.630 11.831 11.547 1.00 88.44 89 LYS A O 1
ATOM 703 N N . HIS A 1 90 ? -13.032 12.211 9.416 1.00 88.00 90 HIS A N 1
ATOM 704 C CA . HIS A 1 90 ? -13.209 10.824 8.960 1.00 88.00 90 HIS A CA 1
ATOM 705 C C . HIS A 1 90 ? -12.204 9.918 9.666 1.00 88.00 90 HIS A C 1
ATOM 707 O O . HIS A 1 90 ? -10.999 10.151 9.550 1.00 88.00 90 HIS A O 1
ATOM 713 N N . VAL A 1 91 ? -12.685 8.893 10.371 1.00 91.69 91 VAL A N 1
ATOM 714 C CA . VAL A 1 91 ? -11.828 7.962 11.122 1.00 91.69 91 VAL A CA 1
ATOM 715 C C . VAL A 1 91 ? -11.677 6.653 10.354 1.00 91.69 91 VAL A C 1
ATOM 717 O O . VAL A 1 91 ? -12.663 6.034 9.951 1.00 91.69 91 VAL A O 1
ATOM 720 N N . VAL A 1 92 ? -10.434 6.210 10.162 1.00 91.38 92 VAL A N 1
ATOM 721 C CA . VAL A 1 92 ? -10.117 4.955 9.472 1.00 91.38 92 VAL A CA 1
ATOM 722 C C . VAL A 1 92 ? -9.146 4.120 10.298 1.00 91.38 92 VAL A C 1
ATOM 724 O O . VAL A 1 92 ? -8.122 4.617 10.771 1.00 91.38 92 VAL A O 1
ATOM 727 N N . PHE A 1 93 ? -9.449 2.831 10.437 1.00 93.94 93 PHE A N 1
ATOM 728 C CA . PHE A 1 93 ? -8.575 1.860 11.087 1.00 93.94 93 PHE A CA 1
ATOM 729 C C . PHE A 1 93 ? -7.681 1.180 10.053 1.00 93.94 93 PHE A C 1
ATOM 731 O O . PHE A 1 93 ? -8.162 0.673 9.045 1.00 93.94 93 PHE A O 1
ATOM 738 N N . LEU A 1 94 ? -6.376 1.149 10.314 1.00 93.62 94 LEU A N 1
ATOM 739 C CA . LEU A 1 94 ? -5.393 0.459 9.483 1.00 93.62 94 LEU A CA 1
ATOM 740 C C . LEU A 1 94 ? -4.584 -0.515 10.324 1.00 93.62 94 LEU A C 1
ATOM 742 O O . LEU A 1 94 ? -4.068 -0.149 11.378 1.00 93.62 94 LEU A O 1
ATOM 746 N N . ALA A 1 95 ? -4.362 -1.730 9.831 1.00 94.31 95 ALA A N 1
ATOM 747 C CA . ALA A 1 95 ? -3.423 -2.623 10.494 1.00 94.31 95 ALA A CA 1
ATOM 748 C C . ALA A 1 95 ? -1.977 -2.137 10.332 1.00 94.31 95 ALA A C 1
ATOM 750 O O . ALA A 1 95 ? -1.483 -1.892 9.222 1.00 94.31 95 ALA A O 1
ATOM 751 N N . ARG A 1 96 ? -1.234 -2.128 11.439 1.00 91.69 96 ARG A N 1
ATOM 752 C CA . ARG A 1 96 ? 0.210 -1.893 11.449 1.00 91.69 96 ARG A CA 1
ATOM 753 C C . ARG A 1 96 ? 0.950 -3.125 10.919 1.00 91.69 96 ARG A C 1
ATOM 755 O O . ARG A 1 96 ? 1.311 -4.029 11.667 1.00 91.69 96 ARG A O 1
ATOM 762 N N . ARG A 1 97 ? 1.207 -3.160 9.610 1.00 92.56 97 ARG A N 1
ATOM 763 C CA . ARG A 1 97 ? 1.933 -4.255 8.938 1.00 92.56 97 ARG A CA 1
ATOM 764 C C . ARG A 1 97 ? 3.410 -3.914 8.715 1.00 92.56 97 ARG A C 1
ATOM 766 O O . ARG A 1 97 ? 3.749 -2.827 8.254 1.00 92.56 97 ARG A O 1
ATOM 773 N N . THR A 1 98 ? 4.308 -4.867 8.972 1.00 92.06 98 THR A N 1
ATOM 774 C CA . THR A 1 98 ? 5.754 -4.707 8.728 1.00 92.06 98 THR A CA 1
ATOM 775 C C . THR A 1 98 ? 6.133 -5.104 7.300 1.00 92.06 98 THR A C 1
ATOM 777 O O . THR A 1 98 ? 5.966 -6.259 6.900 1.00 92.06 98 THR A O 1
ATOM 780 N N . ILE A 1 99 ? 6.729 -4.179 6.542 1.00 93.56 99 ILE A N 1
ATOM 781 C CA . ILE A 1 99 ? 7.276 -4.458 5.207 1.00 93.56 99 ILE A CA 1
ATOM 782 C C . ILE A 1 99 ? 8.756 -4.822 5.336 1.00 93.56 99 ILE A C 1
ATOM 784 O O . ILE A 1 99 ? 9.595 -3.971 5.623 1.00 93.56 99 ILE A O 1
ATOM 788 N N . LEU A 1 100 ? 9.105 -6.080 5.060 1.00 91.56 100 LEU A N 1
ATOM 789 C CA . LEU A 1 100 ? 10.511 -6.480 4.976 1.00 91.56 100 LEU A CA 1
ATOM 790 C C . LEU A 1 100 ? 11.112 -6.031 3.638 1.00 91.56 100 LEU A C 1
ATOM 792 O O . LEU A 1 100 ? 10.412 -6.062 2.625 1.00 91.56 100 LEU A O 1
ATOM 796 N N . PRO A 1 101 ? 12.397 -5.656 3.564 1.00 90.56 101 PRO A N 1
ATOM 797 C CA . PRO A 1 101 ? 13.041 -5.320 2.297 1.00 90.56 101 PRO A CA 1
ATOM 798 C C . PRO A 1 101 ? 13.158 -6.546 1.377 1.00 90.56 101 PRO A C 1
ATOM 800 O O . PRO A 1 101 ? 13.249 -7.689 1.827 1.00 90.56 101 PRO A O 1
ATOM 803 N N . LYS A 1 102 ? 13.157 -6.324 0.054 1.00 90.62 102 LYS A N 1
ATOM 804 C CA . LYS A 1 102 ? 13.378 -7.411 -0.914 1.00 90.62 102 LYS A CA 1
ATOM 805 C C . LYS A 1 102 ? 14.825 -7.913 -0.787 1.00 90.62 102 LYS A C 1
ATOM 807 O O . LYS A 1 102 ? 15.729 -7.089 -0.946 1.00 90.62 102 LYS A O 1
ATOM 812 N N . PRO A 1 103 ? 15.056 -9.224 -0.566 1.00 90.06 103 PRO A N 1
ATOM 813 C CA . PRO A 1 103 ? 16.406 -9.763 -0.484 1.00 90.06 103 PRO A CA 1
ATOM 814 C C . PRO A 1 103 ? 17.154 -9.478 -1.789 1.00 90.06 103 PRO A C 1
ATOM 816 O O . PRO A 1 103 ? 16.656 -9.758 -2.882 1.00 90.06 103 PRO A O 1
ATOM 819 N N . SER A 1 104 ? 18.339 -8.876 -1.690 1.00 89.38 104 SER A N 1
ATOM 820 C CA . SER A 1 104 ? 19.202 -8.591 -2.835 1.00 89.38 104 SER A CA 1
ATOM 821 C C . SER A 1 104 ? 20.626 -9.053 -2.554 1.00 89.38 104 SER A C 1
ATOM 823 O O . SER A 1 104 ? 21.083 -9.014 -1.415 1.00 89.38 104 SER A O 1
ATOM 825 N N . ARG A 1 105 ? 21.363 -9.440 -3.604 1.00 86.06 105 ARG A N 1
ATOM 826 C CA . ARG A 1 105 ? 22.738 -9.970 -3.485 1.00 86.06 105 ARG A CA 1
ATOM 827 C C . ARG A 1 105 ? 23.740 -9.018 -2.812 1.00 86.06 105 ARG A C 1
ATOM 829 O O . ARG A 1 105 ? 24.834 -9.442 -2.481 1.00 86.06 105 ARG A O 1
ATOM 836 N N . LYS A 1 106 ? 23.405 -7.732 -2.668 1.00 86.44 106 LYS A N 1
ATOM 837 C CA . LYS A 1 106 ? 24.282 -6.692 -2.101 1.00 86.44 106 LYS A CA 1
ATOM 838 C C . LYS A 1 106 ? 23.882 -6.260 -0.689 1.00 86.44 106 LYS A C 1
ATOM 840 O O . LYS A 1 106 ? 24.352 -5.225 -0.222 1.00 86.44 106 LYS A O 1
ATOM 845 N N . MET A 1 107 ? 22.951 -6.963 -0.051 1.00 84.25 107 MET A N 1
ATOM 846 C CA . MET A 1 107 ? 22.558 -6.630 1.315 1.00 84.25 107 MET A CA 1
ATOM 847 C C . MET A 1 107 ? 23.707 -6.930 2.273 1.00 84.25 107 MET A C 1
ATOM 849 O O . MET A 1 107 ? 24.333 -7.979 2.167 1.00 84.25 107 MET A O 1
ATOM 853 N N . LYS A 1 108 ? 23.973 -5.993 3.191 1.00 82.50 108 LYS A N 1
ATOM 854 C CA . LYS A 1 108 ? 24.984 -6.163 4.243 1.00 82.50 108 LYS A CA 1
ATOM 855 C C . LYS A 1 108 ? 24.604 -7.296 5.198 1.00 82.50 108 LYS A C 1
ATOM 857 O O . LYS A 1 108 ? 25.446 -8.105 5.552 1.00 82.50 108 LYS A O 1
ATOM 862 N N . VAL A 1 109 ? 23.324 -7.365 5.562 1.00 83.25 109 VAL A N 1
ATOM 863 C CA . VAL A 1 109 ? 22.774 -8.419 6.418 1.00 83.25 109 VAL A CA 1
ATOM 864 C C . VAL A 1 109 ? 22.190 -9.513 5.529 1.00 83.25 109 VAL A C 1
ATOM 866 O O . VAL A 1 109 ? 21.280 -9.255 4.734 1.00 83.25 109 VAL A O 1
ATOM 869 N N . LYS A 1 110 ? 22.735 -10.728 5.638 1.00 81.56 110 LYS A N 1
ATOM 870 C CA . LYS A 1 110 ? 22.166 -11.923 5.009 1.00 81.56 110 LYS A CA 1
ATOM 871 C C . LYS A 1 110 ? 21.074 -12.470 5.925 1.00 81.56 110 LYS A C 1
ATOM 873 O O . LYS A 1 110 ? 21.353 -12.873 7.049 1.00 81.56 110 LYS A O 1
ATOM 878 N N . ASN A 1 111 ? 19.836 -12.488 5.446 1.00 84.19 111 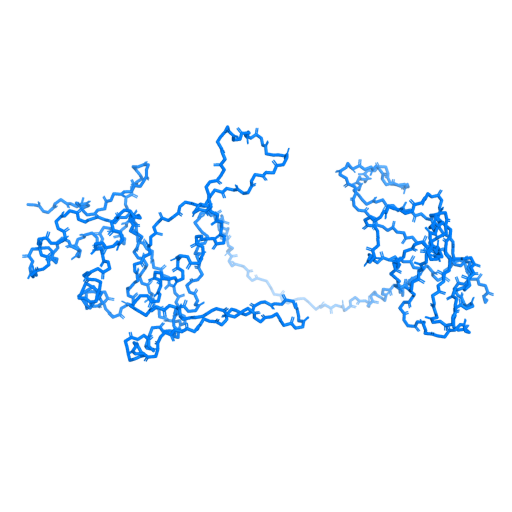ASN A N 1
ATOM 879 C CA . ASN A 1 111 ? 18.732 -13.078 6.196 1.00 84.19 111 ASN A 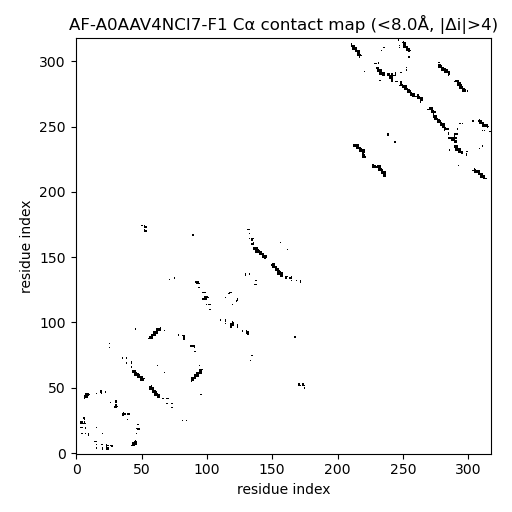CA 1
ATOM 880 C C . ASN A 1 111 ? 18.878 -14.604 6.182 1.00 84.19 111 ASN A C 1
ATOM 882 O O . ASN A 1 111 ? 18.915 -15.191 5.101 1.00 84.19 111 ASN A O 1
ATOM 886 N N . LYS A 1 112 ? 18.928 -15.231 7.363 1.00 88.38 112 LYS A N 1
ATOM 887 C CA . LYS A 1 112 ? 18.920 -16.699 7.495 1.00 88.38 112 LYS A CA 1
ATOM 888 C C . LYS A 1 112 ? 17.575 -17.292 7.060 1.00 88.38 112 LYS A C 1
ATOM 890 O O . LYS A 1 112 ? 17.530 -18.317 6.394 1.00 88.38 112 LYS A O 1
ATOM 895 N N . GLN A 1 113 ? 16.480 -16.607 7.387 1.00 90.75 113 GLN A N 1
ATOM 896 C CA . GLN A 1 113 ? 15.120 -17.049 7.087 1.00 90.75 113 GLN A CA 1
ATOM 897 C C . GLN A 1 113 ? 14.591 -16.462 5.769 1.00 90.75 113 GLN A C 1
ATOM 899 O O . GLN A 1 113 ? 14.836 -15.297 5.427 1.00 90.75 113 GLN A O 1
ATOM 904 N N . LYS A 1 114 ? 13.795 -17.258 5.041 1.00 90.31 114 LYS A N 1
ATOM 905 C CA . LYS A 1 114 ? 13.069 -16.819 3.842 1.00 90.31 114 LYS A CA 1
ATOM 906 C C . LYS A 1 114 ? 12.062 -15.721 4.195 1.00 90.31 114 LYS A C 1
ATOM 908 O O . LYS A 1 114 ? 11.308 -15.836 5.154 1.00 90.31 114 LYS A O 1
ATOM 913 N N . ARG A 1 115 ? 12.010 -14.661 3.379 1.00 92.25 115 ARG A N 1
ATOM 914 C CA . ARG A 1 115 ? 11.031 -13.571 3.539 1.00 92.25 115 ARG A CA 1
ATOM 915 C C . ARG A 1 115 ? 9.598 -14.105 3.343 1.00 92.25 115 ARG A C 1
ATOM 917 O O . ARG A 1 115 ? 9.311 -14.587 2.244 1.00 92.25 115 ARG A O 1
ATOM 924 N N . PRO A 1 116 ? 8.689 -13.943 4.325 1.00 95.31 116 PRO A N 1
ATOM 925 C CA . PRO A 1 116 ? 7.277 -14.293 4.168 1.00 95.31 116 PRO A CA 1
ATOM 926 C C . PRO A 1 116 ? 6.577 -13.431 3.109 1.00 95.31 116 PRO A C 1
ATOM 928 O O . PRO A 1 116 ? 6.850 -12.230 3.001 1.00 95.31 116 PRO A O 1
ATOM 931 N N . ARG A 1 117 ? 5.635 -14.019 2.355 1.00 95.12 117 ARG A N 1
ATOM 932 C CA . ARG A 1 117 ? 4.861 -13.311 1.314 1.00 95.12 117 ARG A CA 1
ATOM 933 C C . ARG A 1 117 ? 3.985 -12.198 1.900 1.00 95.12 117 ARG A C 1
ATOM 935 O O . ARG A 1 117 ? 3.924 -11.118 1.315 1.00 95.12 117 ARG A O 1
ATOM 942 N N . SER A 1 118 ? 3.413 -12.424 3.081 1.00 94.81 118 SER A N 1
ATOM 943 C CA . SER A 1 118 ? 2.610 -11.448 3.834 1.00 94.81 118 SER A CA 1
ATOM 944 C C . SER A 1 118 ? 3.377 -10.174 4.202 1.00 94.81 118 SER A C 1
ATOM 946 O O . SER A 1 118 ? 2.790 -9.106 4.312 1.00 94.81 118 SER A O 1
ATOM 948 N N . ARG A 1 119 ? 4.711 -10.251 4.328 1.00 94.12 119 ARG A N 1
ATOM 949 C CA . ARG A 1 119 ? 5.598 -9.106 4.616 1.00 94.12 119 ARG A CA 1
ATOM 950 C C . ARG A 1 119 ? 6.222 -8.502 3.355 1.00 94.12 119 ARG A C 1
ATOM 952 O O . ARG A 1 119 ? 7.304 -7.897 3.399 1.00 94.12 119 ARG A O 1
ATOM 959 N N . THR A 1 120 ? 5.589 -8.710 2.201 1.00 95.12 120 THR A N 1
ATOM 960 C CA . THR A 1 120 ? 6.004 -8.082 0.945 1.00 95.12 120 THR A CA 1
ATOM 961 C C . THR A 1 120 ? 5.334 -6.734 0.737 1.00 95.12 120 THR A C 1
ATOM 963 O O . THR A 1 120 ? 4.204 -6.540 1.154 1.00 95.12 120 THR A O 1
ATOM 966 N N . LEU A 1 121 ? 6.026 -5.802 0.070 1.00 93.62 121 LEU A N 1
ATOM 967 C CA . LEU A 1 121 ? 5.496 -4.461 -0.206 1.00 93.62 121 LEU A CA 1
ATOM 968 C C . LEU A 1 121 ? 4.124 -4.546 -0.884 1.00 93.62 121 LEU A C 1
ATOM 970 O O . LEU A 1 121 ? 3.166 -3.972 -0.391 1.00 93.62 121 LEU A O 1
ATOM 974 N N . THR A 1 122 ? 4.023 -5.322 -1.963 1.00 92.25 122 THR A N 1
ATOM 975 C CA . THR A 1 122 ? 2.777 -5.491 -2.722 1.00 92.25 122 THR A CA 1
ATOM 976 C C . THR A 1 122 ? 1.654 -6.051 -1.856 1.00 92.25 122 THR A C 1
ATOM 978 O O . THR A 1 122 ? 0.609 -5.426 -1.770 1.00 92.25 122 THR A O 1
ATOM 981 N N . SER A 1 123 ? 1.906 -7.147 -1.130 1.00 94.94 123 SER A N 1
ATOM 982 C CA . SER A 1 123 ? 0.897 -7.770 -0.263 1.00 94.94 123 SER A CA 1
ATOM 983 C C . SER A 1 123 ? 0.423 -6.839 0.851 1.00 94.94 123 SER A C 1
ATOM 985 O O . SER A 1 123 ? -0.754 -6.843 1.184 1.00 94.94 123 SER A O 1
ATOM 987 N N . VAL A 1 124 ? 1.326 -6.041 1.429 1.00 95.00 124 VAL A N 1
ATOM 988 C CA . VAL A 1 124 ? 0.967 -5.087 2.482 1.00 95.00 124 VAL A CA 1
ATOM 989 C C . VAL A 1 124 ? 0.150 -3.927 1.919 1.00 95.00 124 VAL A C 1
ATOM 991 O O . VAL A 1 124 ? -0.813 -3.524 2.556 1.00 95.00 124 VAL A O 1
ATOM 994 N N . HIS A 1 125 ? 0.485 -3.408 0.735 1.00 92.25 125 HIS A N 1
ATOM 995 C CA . HIS A 1 125 ? -0.320 -2.359 0.101 1.00 92.25 125 HIS A CA 1
ATOM 996 C C . HIS A 1 125 ? -1.717 -2.844 -0.282 1.00 92.25 125 HIS A C 1
ATOM 998 O O . HIS A 1 125 ? -2.669 -2.090 -0.116 1.00 92.25 125 HIS A O 1
ATOM 1004 N N . ASP A 1 126 ? -1.842 -4.082 -0.763 1.00 92.25 126 ASP A N 1
ATOM 1005 C CA . ASP A 1 126 ? -3.146 -4.670 -1.061 1.00 92.25 126 ASP A CA 1
ATOM 1006 C C . ASP A 1 126 ? -4.010 -4.792 0.198 1.00 92.25 126 ASP A C 1
ATOM 1008 O O . ASP A 1 126 ? -5.167 -4.386 0.165 1.00 92.25 126 ASP A O 1
ATOM 1012 N N . ALA A 1 127 ? -3.419 -5.243 1.308 1.00 93.69 127 ALA A N 1
ATOM 1013 C CA . ALA A 1 127 ? -4.117 -5.393 2.581 1.00 93.69 127 ALA A CA 1
ATOM 1014 C C . ALA A 1 127 ? -4.447 -4.047 3.259 1.00 93.69 127 ALA A C 1
ATOM 1016 O O . ALA A 1 127 ? -5.478 -3.915 3.901 1.00 93.69 127 ALA A O 1
ATOM 1017 N N . ILE A 1 128 ? -3.600 -3.021 3.110 1.00 92.75 128 ILE A N 1
ATOM 1018 C CA . ILE A 1 128 ? -3.936 -1.657 3.561 1.00 92.75 128 ILE A CA 1
ATOM 1019 C C . ILE A 1 128 ? -5.145 -1.132 2.786 1.00 92.75 128 ILE A C 1
ATOM 1021 O O . ILE A 1 128 ? -6.001 -0.472 3.359 1.00 92.75 128 ILE A O 1
ATOM 1025 N N . LEU A 1 129 ? -5.208 -1.410 1.484 1.00 90.44 129 LEU A N 1
ATOM 1026 C CA . LEU A 1 129 ? -6.311 -0.961 0.648 1.00 90.44 129 LEU A CA 1
ATOM 1027 C C . LEU A 1 129 ? -7.627 -1.635 1.060 1.00 90.44 129 LEU A C 1
ATOM 1029 O O . LEU A 1 129 ? -8.637 -0.949 1.108 1.00 90.44 129 LEU A O 1
ATOM 1033 N N . GLU A 1 130 ? -7.598 -2.922 1.415 1.00 91.44 130 GLU A N 1
ATOM 1034 C CA . GLU A 1 130 ? -8.742 -3.641 2.002 1.00 91.44 130 GLU A CA 1
ATOM 1035 C C . GLU A 1 130 ? -9.207 -3.016 3.326 1.00 91.44 130 GLU A C 1
ATOM 1037 O O . GLU A 1 130 ? -10.396 -2.760 3.488 1.00 91.44 130 GLU A O 1
ATOM 1042 N N . ASP A 1 131 ? -8.284 -2.691 4.238 1.00 92.19 131 ASP A N 1
ATOM 1043 C CA . ASP A 1 131 ? -8.635 -2.037 5.506 1.00 92.19 131 ASP A CA 1
ATOM 1044 C C . ASP A 1 131 ? -9.286 -0.661 5.292 1.00 92.19 131 ASP A C 1
ATOM 1046 O O . ASP A 1 131 ? -10.227 -0.305 6.001 1.00 92.19 131 ASP A O 1
ATOM 1050 N N . LEU A 1 132 ? -8.792 0.113 4.313 1.00 88.81 132 LEU A N 1
ATOM 1051 C CA . LEU A 1 132 ? -9.352 1.425 3.985 1.00 88.81 132 LEU A CA 1
ATOM 1052 C C . LEU A 1 132 ? -10.812 1.304 3.549 1.00 88.81 132 LEU A C 1
ATOM 1054 O O . LEU A 1 132 ? -11.625 2.118 3.964 1.00 88.81 132 LEU A O 1
ATOM 1058 N N . VAL A 1 133 ? -11.149 0.321 2.713 1.00 89.50 133 VAL A N 1
ATOM 1059 C CA . VAL A 1 133 ? -12.483 0.244 2.096 1.00 89.50 133 VAL A CA 1
ATOM 1060 C C . VAL A 1 133 ? -13.510 -0.528 2.923 1.00 89.50 133 VAL A C 1
ATOM 1062 O O . VAL A 1 133 ? -14.674 -0.576 2.533 1.00 89.50 133 VAL A O 1
ATOM 1065 N N . PHE A 1 134 ? -13.125 -1.079 4.078 1.00 89.56 134 PHE A N 1
ATOM 1066 C CA . PHE A 1 134 ? -14.058 -1.753 4.978 1.00 89.56 134 PHE A CA 1
ATOM 1067 C C . PHE A 1 134 ? -15.217 -0.806 5.364 1.00 89.56 134 PHE A C 1
ATOM 1069 O O . PHE A 1 134 ? -14.964 0.316 5.824 1.00 89.56 134 PHE A O 1
ATOM 1076 N N . PRO A 1 135 ? -16.492 -1.211 5.205 1.00 90.31 135 PRO A N 1
ATOM 1077 C CA . PRO A 1 135 ? -16.993 -2.587 5.092 1.00 90.31 135 PRO A CA 1
ATOM 1078 C C . PRO A 1 135 ? -17.141 -3.163 3.673 1.00 90.31 135 PRO A C 1
ATOM 1080 O O . PRO A 1 135 ? -17.528 -4.322 3.565 1.00 90.31 135 PRO A O 1
ATOM 1083 N N . ALA A 1 136 ? -16.874 -2.421 2.590 1.00 91.50 136 ALA A N 1
ATOM 1084 C CA . ALA A 1 136 ? -16.970 -3.026 1.259 1.00 91.50 136 ALA A CA 1
ATOM 1085 C C . ALA A 1 136 ? -15.793 -3.935 0.987 1.00 91.50 136 ALA A C 1
ATOM 1087 O O . ALA A 1 136 ? -14.627 -3.597 1.204 1.00 91.50 136 ALA A O 1
ATOM 1088 N N . GLU A 1 137 ? -16.129 -5.049 0.367 1.00 91.00 137 GLU A N 1
ATOM 1089 C CA . GLU A 1 137 ? -15.165 -5.943 -0.221 1.00 91.00 137 GLU A CA 1
ATOM 1090 C C . GLU A 1 137 ? -14.766 -5.463 -1.617 1.00 91.00 137 GLU A C 1
ATOM 1092 O O . GLU A 1 137 ? -15.513 -4.797 -2.343 1.00 91.00 137 GLU A O 1
ATOM 1097 N N . ILE A 1 138 ? -13.540 -5.801 -2.000 1.00 92.50 138 ILE A N 1
ATOM 1098 C CA . ILE A 1 138 ? -13.005 -5.462 -3.311 1.00 92.50 138 ILE A CA 1
ATOM 1099 C C . ILE A 1 138 ? -13.315 -6.610 -4.263 1.00 92.50 138 ILE A C 1
ATOM 1101 O O . ILE A 1 138 ? -12.634 -7.632 -4.252 1.00 92.50 138 ILE A O 1
ATOM 1105 N N . VAL A 1 139 ? -14.287 -6.401 -5.146 1.00 94.06 139 VAL A N 1
ATOM 1106 C CA . VAL A 1 139 ? -14.683 -7.371 -6.178 1.00 94.06 139 VAL A CA 1
ATOM 1107 C C . VAL A 1 139 ? -13.603 -7.511 -7.252 1.00 94.06 139 VAL A C 1
ATOM 1109 O O . VAL A 1 139 ? -13.385 -8.581 -7.815 1.00 94.06 139 VAL A O 1
ATOM 1112 N N . GLY A 1 140 ? -12.892 -6.424 -7.559 1.00 93.38 140 GLY A N 1
ATOM 1113 C CA . GLY A 1 140 ? -11.869 -6.462 -8.595 1.00 93.38 140 GLY A CA 1
ATOM 1114 C C . GLY A 1 140 ? -10.881 -5.310 -8.545 1.00 93.38 140 GLY A C 1
ATOM 1115 O O . GLY A 1 140 ? -11.175 -4.210 -8.087 1.00 93.38 140 GLY A O 1
ATOM 1116 N N . LYS A 1 141 ? -9.683 -5.547 -9.078 1.00 92.00 141 LYS A N 1
ATOM 1117 C CA . LYS A 1 141 ? -8.636 -4.530 -9.233 1.00 92.00 141 LYS A CA 1
ATOM 1118 C C . LYS A 1 141 ? -8.136 -4.544 -10.675 1.00 92.00 141 LYS A C 1
ATOM 1120 O O . LYS A 1 141 ? -7.693 -5.573 -11.177 1.00 92.00 141 LYS A O 1
ATOM 1125 N N . ARG A 1 142 ? -8.168 -3.394 -11.351 1.00 92.62 142 ARG A N 1
ATOM 1126 C CA . ARG A 1 142 ? -7.638 -3.220 -12.713 1.00 92.62 142 ARG A CA 1
ATOM 1127 C C . ARG A 1 142 ? -6.563 -2.143 -12.715 1.00 92.62 142 ARG A C 1
ATOM 1129 O O . ARG A 1 142 ? -6.805 -1.010 -12.313 1.00 92.62 142 ARG A O 1
ATOM 1136 N N . LYS A 1 143 ? -5.369 -2.462 -13.209 1.00 92.00 143 LYS A N 1
ATOM 1137 C CA . LYS A 1 143 ? -4.276 -1.492 -13.350 1.00 92.00 143 LYS A CA 1
ATOM 1138 C C . LYS A 1 143 ? -4.204 -1.001 -14.793 1.00 92.00 143 LYS A C 1
ATOM 1140 O O . LYS A 1 143 ? -3.758 -1.731 -15.672 1.00 92.00 143 LYS A O 1
ATOM 1145 N N . ARG A 1 144 ? -4.596 0.249 -15.039 1.00 92.25 144 ARG A N 1
ATOM 1146 C CA . ARG A 1 144 ? -4.409 0.913 -16.335 1.00 92.25 144 ARG A CA 1
ATOM 1147 C C . ARG A 1 144 ? -3.029 1.563 -16.375 1.00 92.25 144 ARG A C 1
ATOM 1149 O O . ARG A 1 144 ? -2.688 2.358 -15.501 1.00 92.25 144 ARG A O 1
ATOM 1156 N N . VAL A 1 145 ? -2.245 1.247 -17.399 1.00 94.50 145 VAL A N 1
ATOM 1157 C CA . VAL A 1 145 ? -0.982 1.934 -17.699 1.00 94.50 145 VAL A CA 1
ATOM 1158 C C . VAL A 1 145 ? -1.271 2.996 -18.759 1.00 94.50 145 VAL A C 1
ATOM 1160 O O . VAL A 1 145 ? -1.843 2.673 -19.796 1.00 94.50 145 VAL A O 1
ATOM 1163 N N . ARG A 1 146 ? -0.959 4.264 -18.477 1.00 93.31 146 ARG A N 1
ATOM 1164 C CA . ARG A 1 146 ? -1.121 5.372 -19.435 1.00 93.31 146 ARG A CA 1
ATOM 1165 C C . ARG A 1 146 ? 0.108 5.479 -20.345 1.00 93.31 146 ARG A C 1
ATOM 1167 O O . ARG A 1 146 ? 1.155 4.913 -20.032 1.00 93.31 146 ARG A O 1
ATOM 1174 N N . LEU A 1 147 ? -0.011 6.232 -21.441 1.00 94.12 147 LEU A N 1
ATOM 1175 C CA . LEU A 1 147 ? 1.079 6.459 -22.404 1.00 94.12 147 LEU A CA 1
ATOM 1176 C C . LEU A 1 147 ? 2.317 7.096 -21.751 1.00 94.12 147 LEU A C 1
ATOM 1178 O O . LEU A 1 147 ? 3.443 6.741 -22.089 1.00 94.12 147 LEU A O 1
ATOM 1182 N N . ASP A 1 148 ? 2.111 7.923 -20.725 1.00 91.88 148 ASP A N 1
ATOM 1183 C CA . ASP A 1 148 ? 3.183 8.553 -19.937 1.00 91.88 148 ASP A CA 1
ATOM 1184 C C . ASP A 1 148 ? 3.936 7.563 -19.025 1.00 91.88 148 ASP A C 1
ATOM 1186 O O . ASP A 1 148 ? 4.852 7.937 -18.293 1.00 91.88 148 ASP A O 1
ATOM 1190 N N . GLY A 1 149 ? 3.514 6.294 -18.994 1.00 88.75 149 GLY A N 1
ATOM 1191 C CA . GLY A 1 149 ? 4.015 5.263 -18.085 1.00 88.75 149 GLY A CA 1
ATOM 1192 C C . GLY A 1 149 ? 3.431 5.337 -16.671 1.00 88.75 149 GLY A C 1
ATOM 1193 O O . GLY A 1 149 ? 3.737 4.479 -15.840 1.00 88.75 149 GLY A O 1
ATOM 1194 N N . SER A 1 150 ? 2.572 6.321 -16.385 1.00 90.88 150 SER A N 1
ATOM 1195 C CA . SER A 1 150 ? 1.852 6.406 -15.115 1.00 90.88 150 SER A CA 1
ATOM 1196 C C . SER A 1 150 ? 0.853 5.254 -14.964 1.00 90.88 150 SER A C 1
ATOM 1198 O O . SER A 1 150 ? 0.328 4.695 -15.933 1.00 90.88 150 SER A O 1
ATOM 1200 N N . HIS A 1 151 ? 0.619 4.854 -13.719 1.00 90.12 151 HIS A N 1
ATOM 1201 C CA . HIS A 1 151 ? -0.277 3.760 -13.381 1.00 90.12 151 HIS A CA 1
ATOM 1202 C C . HIS A 1 151 ? -1.490 4.299 -12.636 1.00 90.12 151 HIS A C 1
ATOM 1204 O O . HIS A 1 151 ? -1.334 5.004 -11.644 1.00 90.12 151 HIS A O 1
ATOM 1210 N N . LEU A 1 152 ? -2.681 3.916 -13.085 1.00 89.31 152 LEU A N 1
ATOM 1211 C CA . LEU A 1 152 ? -3.934 4.163 -12.386 1.00 89.31 152 LEU A CA 1
ATOM 1212 C C . LEU A 1 152 ? -4.518 2.816 -11.970 1.00 89.31 152 LEU A C 1
ATOM 1214 O O . LEU A 1 152 ? -4.754 1.952 -12.816 1.00 89.31 152 LEU A O 1
ATOM 1218 N N . ILE A 1 153 ? -4.724 2.631 -10.670 1.00 89.62 153 ILE A N 1
ATOM 1219 C CA . ILE A 1 153 ? -5.367 1.437 -10.123 1.00 89.62 153 ILE A CA 1
ATOM 1220 C C . ILE A 1 153 ? -6.849 1.764 -9.956 1.00 89.62 153 ILE A C 1
ATOM 1222 O O . ILE A 1 153 ? -7.202 2.657 -9.195 1.00 89.62 153 ILE A O 1
ATOM 1226 N N . LYS A 1 154 ? -7.700 1.067 -10.707 1.00 90.50 154 LYS A N 1
ATOM 1227 C CA . LYS A 1 154 ? -9.152 1.086 -10.546 1.00 90.50 154 LYS A CA 1
ATOM 1228 C C . LYS A 1 154 ? -9.527 -0.048 -9.605 1.00 90.50 154 LYS A C 1
ATOM 1230 O O . LYS A 1 154 ? -9.270 -1.211 -9.919 1.00 90.50 154 LYS A O 1
ATOM 1235 N N . VAL A 1 155 ? -10.086 0.305 -8.459 1.00 90.81 155 VAL A N 1
ATOM 1236 C CA . VAL A 1 155 ? -10.605 -0.641 -7.473 1.00 90.81 155 VAL A CA 1
ATOM 1237 C C . VAL A 1 155 ? -12.115 -0.675 -7.653 1.00 90.81 155 VAL A C 1
ATOM 1239 O O . VAL A 1 155 ? -12.757 0.371 -7.639 1.00 90.81 155 VAL A O 1
ATOM 1242 N N . HIS A 1 156 ? -12.654 -1.863 -7.883 1.00 90.50 156 HIS A N 1
ATOM 1243 C CA . HIS A 1 156 ? -14.082 -2.116 -7.960 1.00 90.50 156 HIS A CA 1
ATOM 1244 C C . HIS A 1 156 ? -14.529 -2.621 -6.593 1.00 90.50 156 HIS A C 1
ATOM 1246 O O . HIS A 1 156 ? -14.046 -3.660 -6.140 1.00 90.50 156 HIS A O 1
ATOM 1252 N N . LEU A 1 157 ? -15.394 -1.853 -5.943 1.00 91.50 157 LEU A N 1
ATOM 1253 C CA . LEU A 1 157 ? -16.000 -2.205 -4.665 1.00 91.50 157 LEU A CA 1
ATOM 1254 C C . LEU A 1 157 ? -17.344 -2.880 -4.900 1.00 91.50 157 LEU A C 1
ATOM 1256 O O . LEU A 1 157 ? -17.954 -2.687 -5.956 1.00 91.50 157 LEU A O 1
ATOM 1260 N N . ASP A 1 158 ? -17.781 -3.665 -3.923 1.00 91.94 158 ASP A N 1
ATOM 1261 C CA . ASP A 1 158 ? -19.113 -4.246 -3.956 1.00 91.94 158 ASP A CA 1
ATOM 1262 C C . ASP A 1 158 ? -20.200 -3.158 -3.953 1.00 91.94 158 ASP A C 1
ATOM 1264 O O . ASP A 1 158 ? -20.110 -2.148 -3.248 1.00 91.94 158 ASP A O 1
ATOM 1268 N N . LYS A 1 159 ? -21.233 -3.364 -4.772 1.00 89.75 159 LYS A N 1
ATOM 1269 C CA . LYS A 1 159 ? -22.299 -2.385 -5.005 1.00 89.75 159 LYS A CA 1
ATOM 1270 C C . LYS A 1 159 ? -23.278 -2.315 -3.833 1.00 89.75 159 LYS A C 1
ATOM 1272 O O . LYS A 1 159 ? -23.881 -1.269 -3.616 1.00 89.75 159 LYS A O 1
ATOM 1277 N N . THR A 1 160 ? -23.403 -3.386 -3.047 1.00 91.25 160 THR A N 1
ATOM 1278 C CA . THR A 1 160 ? -24.321 -3.441 -1.895 1.00 91.25 160 THR A CA 1
ATOM 1279 C C . THR A 1 160 ? -23.993 -2.390 -0.827 1.00 91.25 160 THR A C 1
ATOM 1281 O O . THR A 1 160 ? -24.890 -1.828 -0.206 1.00 91.25 160 THR A O 1
ATOM 1284 N N . GLN A 1 161 ? -22.708 -2.066 -0.655 1.00 86.75 161 GLN A N 1
ATOM 1285 C CA . GLN A 1 161 ? -22.203 -1.131 0.355 1.00 86.75 161 GLN A CA 1
ATOM 1286 C C . GLN A 1 161 ? -21.994 0.295 -0.182 1.00 86.75 161 GLN A C 1
ATOM 1288 O O . GLN A 1 161 ? -21.333 1.107 0.471 1.00 86.75 161 GLN A O 1
ATOM 1293 N N . GLN A 1 162 ? -22.538 0.621 -1.361 1.00 85.75 162 GLN A N 1
ATOM 1294 C CA . GLN A 1 162 ? -22.317 1.910 -2.023 1.00 85.75 162 GLN A CA 1
ATOM 1295 C C . GLN A 1 162 ? -22.673 3.099 -1.112 1.00 85.75 162 GLN A C 1
ATOM 1297 O O . GLN A 1 162 ? -21.844 3.986 -0.908 1.00 85.75 162 GLN A O 1
ATOM 1302 N N . THR A 1 163 ? -23.840 3.069 -0.467 1.00 86.25 163 THR A N 1
ATOM 1303 C CA . THR A 1 163 ? -24.326 4.144 0.422 1.00 86.25 163 THR A CA 1
ATOM 1304 C C . THR A 1 163 ? -23.378 4.432 1.594 1.00 86.25 163 THR A C 1
ATOM 1306 O O . THR A 1 163 ? -23.135 5.588 1.953 1.00 86.25 163 THR A O 1
ATOM 1309 N N . ASN A 1 164 ? -22.774 3.385 2.160 1.00 83.00 164 ASN A N 1
ATOM 1310 C CA . ASN A 1 164 ? -21.886 3.471 3.320 1.00 83.00 164 ASN A CA 1
ATOM 1311 C C . ASN A 1 164 ? -20.483 3.996 2.988 1.00 83.00 164 ASN A C 1
ATOM 1313 O O . ASN A 1 164 ? -19.735 4.355 3.898 1.00 83.00 164 ASN A O 1
ATOM 1317 N N . ILE A 1 165 ? -20.092 4.006 1.713 1.00 82.06 165 ILE A N 1
ATOM 1318 C CA . ILE A 1 165 ? -18.696 4.232 1.314 1.00 82.06 165 ILE A CA 1
ATOM 1319 C C . ILE A 1 165 ? -18.546 5.405 0.367 1.00 82.06 165 ILE A C 1
ATOM 1321 O O . ILE A 1 165 ? -17.494 6.038 0.368 1.00 82.06 165 ILE A O 1
ATOM 1325 N N . GLU A 1 166 ? -19.587 5.761 -0.377 1.00 79.12 166 GLU A N 1
ATOM 1326 C CA . GLU A 1 166 ? -19.545 6.837 -1.365 1.00 79.12 166 GLU A CA 1
ATOM 1327 C C . GLU A 1 166 ? -19.050 8.167 -0.761 1.00 79.12 166 GLU A C 1
ATOM 1329 O O . GLU A 1 166 ? -18.166 8.833 -1.312 1.00 79.12 166 GLU A O 1
ATOM 1334 N N . HIS A 1 167 ? -19.482 8.473 0.467 1.00 77.25 167 HIS A N 1
ATOM 1335 C CA . HIS A 1 167 ? -19.054 9.649 1.235 1.00 77.25 167 HIS A CA 1
ATOM 1336 C C . HIS A 1 167 ? -17.595 9.592 1.756 1.00 77.25 167 HIS A C 1
ATOM 1338 O O . HIS A 1 167 ? -17.038 10.618 2.181 1.00 77.25 167 HIS A O 1
ATOM 1344 N N . LYS A 1 168 ? -16.963 8.410 1.703 1.00 71.94 168 LYS A N 1
ATOM 1345 C CA . LYS A 1 168 ? -15.567 8.127 2.089 1.00 71.94 168 LYS A CA 1
ATOM 1346 C C . LYS A 1 168 ? -14.638 7.980 0.877 1.00 71.94 168 LYS A C 1
ATOM 1348 O O . LYS A 1 168 ? -13.477 8.386 0.946 1.00 71.94 168 LYS A O 1
ATOM 1353 N N . THR A 1 169 ? -15.123 7.475 -0.259 1.00 66.94 169 THR A N 1
ATOM 1354 C CA . THR A 1 169 ? -14.306 7.168 -1.451 1.00 66.94 169 THR A CA 1
ATOM 1355 C C . THR A 1 169 ? -13.612 8.371 -2.078 1.00 66.94 169 THR A C 1
ATOM 1357 O O . THR A 1 169 ? -12.464 8.243 -2.500 1.00 66.94 169 THR A O 1
ATOM 1360 N N . LEU A 1 170 ? -14.241 9.553 -2.071 1.00 59.50 170 LEU A N 1
ATOM 1361 C CA . LEU A 1 170 ? -13.613 10.797 -2.550 1.00 59.50 170 LEU A CA 1
ATOM 1362 C C . LEU A 1 170 ? -12.381 11.205 -1.723 1.00 59.50 170 LEU A C 1
ATOM 1364 O O . LEU A 1 170 ? -11.574 12.019 -2.163 1.00 59.50 170 LEU A O 1
ATOM 1368 N N . LYS A 1 171 ? -12.239 10.647 -0.517 1.00 59.06 171 LYS A N 1
ATOM 1369 C CA . LYS A 1 171 ? -11.184 10.966 0.447 1.00 59.06 171 LYS A CA 1
ATOM 1370 C C . LYS A 1 171 ? -10.130 9.850 0.519 1.00 59.06 171 LYS A C 1
ATOM 1372 O O . LYS A 1 171 ? -8.934 10.100 0.613 1.00 59.06 171 LYS A O 1
ATOM 1377 N N . MET A 1 172 ? -10.534 8.590 0.393 1.00 57.56 172 MET A N 1
ATOM 1378 C CA . MET A 1 172 ? -9.622 7.445 0.537 1.00 57.56 172 MET A CA 1
ATOM 1379 C C . MET A 1 172 ? -8.547 7.337 -0.557 1.00 57.56 172 MET A C 1
ATOM 1381 O O . MET A 1 172 ? -7.505 6.726 -0.323 1.00 57.56 172 MET A O 1
ATOM 1385 N N . ALA A 1 173 ? -8.752 7.956 -1.725 1.00 58.44 173 ALA A N 1
ATOM 1386 C CA . ALA A 1 173 ? -7.792 7.931 -2.832 1.00 58.44 173 ALA A CA 1
ATOM 1387 C C . ALA A 1 173 ? -6.436 8.596 -2.501 1.00 58.44 173 ALA A C 1
ATOM 1389 O O . ALA A 1 173 ? -5.408 8.207 -3.067 1.00 58.44 173 ALA A O 1
ATOM 1390 N N . ASP A 1 174 ? -6.419 9.551 -1.565 1.00 55.62 174 ASP A N 1
ATOM 1391 C CA . ASP A 1 174 ? -5.228 10.339 -1.224 1.00 55.62 174 ASP A CA 1
ATOM 1392 C C . ASP A 1 174 ? -4.517 9.879 0.051 1.00 55.62 174 ASP A C 1
ATOM 1394 O O . ASP A 1 174 ? -3.399 10.326 0.326 1.00 55.62 174 ASP A O 1
ATOM 1398 N N . VAL A 1 175 ? -5.084 8.901 0.769 1.00 53.97 175 VAL A N 1
ATOM 1399 C CA . VAL A 1 175 ? -4.426 8.216 1.892 1.00 53.97 175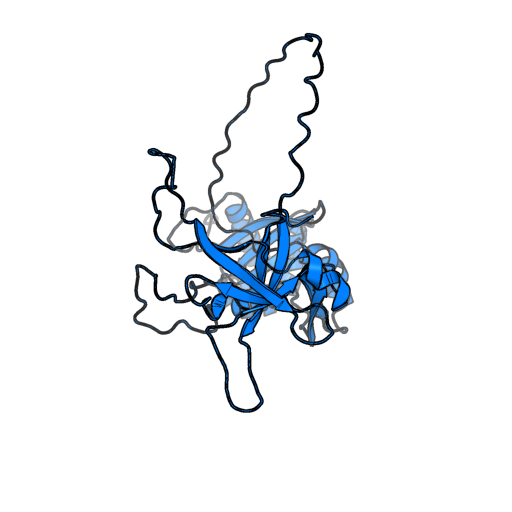 VAL A CA 1
ATOM 1400 C C . VAL A 1 175 ? -3.367 7.257 1.334 1.00 53.97 175 VAL A C 1
ATOM 1402 O O . VAL A 1 175 ? -3.455 6.031 1.394 1.00 53.97 175 VAL A O 1
ATOM 1405 N N . LYS A 1 176 ? -2.320 7.823 0.729 1.00 40.88 176 LYS A N 1
ATOM 1406 C CA . LYS A 1 176 ? -1.091 7.087 0.434 1.00 40.88 176 LYS A CA 1
ATOM 1407 C C . LYS A 1 176 ? -0.471 6.699 1.774 1.00 40.88 176 LYS A C 1
ATOM 1409 O O . LYS A 1 176 ? -0.498 7.513 2.696 1.00 40.88 176 LYS A O 1
ATOM 1414 N N . PRO A 1 177 ? 0.143 5.510 1.896 1.00 37.84 177 PRO A N 1
ATOM 1415 C CA . PRO A 1 177 ? 0.868 5.156 3.104 1.00 37.84 177 PRO A CA 1
ATOM 1416 C C . PRO A 1 177 ? 1.955 6.203 3.310 1.00 37.84 177 PRO A C 1
ATOM 1418 O O . PRO A 1 177 ? 2.932 6.283 2.556 1.00 37.84 177 PRO A O 1
ATOM 1421 N N . VAL A 1 178 ? 1.708 7.057 4.299 1.00 36.88 178 VAL A N 1
ATOM 1422 C CA . VAL A 1 178 ? 2.599 8.119 4.725 1.00 36.88 178 VAL A CA 1
ATOM 1423 C C . VAL A 1 178 ? 3.954 7.470 4.956 1.00 36.88 178 VAL A C 1
ATOM 1425 O O . VAL A 1 178 ? 4.063 6.445 5.633 1.00 36.88 178 VAL A O 1
ATOM 1428 N N . LYS A 1 179 ? 4.993 8.036 4.337 1.00 28.58 179 LYS A N 1
ATOM 1429 C CA . LYS A 1 179 ? 6.379 7.677 4.635 1.00 28.58 179 LYS A CA 1
ATOM 1430 C C . LYS A 1 179 ? 6.575 7.865 6.140 1.00 28.58 179 LYS A C 1
ATOM 1432 O O . LYS A 1 179 ? 6.731 8.994 6.588 1.00 28.58 179 LYS A O 1
ATOM 1437 N N . LEU A 1 180 ? 6.539 6.771 6.896 1.00 31.81 180 LEU A N 1
ATOM 1438 C CA . LEU A 1 180 ? 7.042 6.722 8.262 1.00 31.81 180 LEU A CA 1
ATOM 1439 C C . LEU A 1 180 ? 8.534 7.084 8.202 1.00 31.81 180 LEU A C 1
ATOM 1441 O O . LEU A 1 180 ? 9.342 6.370 7.608 1.00 31.81 180 LEU A O 1
ATOM 1445 N N . ASP A 1 181 ? 8.810 8.278 8.715 1.00 31.61 181 ASP A N 1
ATOM 1446 C CA . ASP A 1 181 ? 10.080 8.831 9.169 1.00 31.61 181 ASP A CA 1
ATOM 1447 C C . ASP A 1 181 ? 11.234 8.922 8.166 1.00 31.61 181 ASP A C 1
ATOM 1449 O O . ASP A 1 181 ? 12.102 8.059 8.025 1.00 31.61 181 ASP A O 1
ATOM 1453 N N . LYS A 1 182 ? 11.326 10.109 7.559 1.00 24.52 182 LYS A N 1
ATOM 1454 C CA . LYS A 1 182 ? 12.614 10.783 7.369 1.00 24.52 182 LYS A CA 1
ATOM 1455 C C . LYS A 1 182 ? 12.481 12.220 7.856 1.00 24.52 182 LYS A C 1
ATOM 1457 O O . LYS A 1 182 ? 11.910 13.039 7.141 1.00 24.52 182 LYS A O 1
ATOM 1462 N N . LYS A 1 183 ? 13.034 12.503 9.045 1.00 25.02 183 LYS A N 1
ATOM 1463 C CA . LYS A 1 183 ? 13.297 13.859 9.556 1.00 25.02 183 LYS A CA 1
ATOM 1464 C C . LYS A 1 183 ? 13.811 14.737 8.413 1.00 25.02 183 LYS A C 1
ATOM 1466 O O . LYS A 1 183 ? 14.915 14.518 7.906 1.00 25.02 183 LYS A O 1
ATOM 1471 N N . LYS A 1 184 ? 12.999 15.701 7.985 1.00 24.53 184 LYS A N 1
ATOM 1472 C CA . LYS A 1 184 ? 13.409 16.757 7.064 1.00 24.53 184 LYS A CA 1
ATOM 1473 C C . LYS A 1 184 ? 13.835 17.926 7.943 1.00 24.53 184 LYS A C 1
ATOM 1475 O O . LYS A 1 184 ? 13.050 18.440 8.724 1.00 24.53 184 LYS A O 1
ATOM 1480 N N . LYS A 1 185 ? 15.124 18.245 7.884 1.00 24.11 185 LYS A N 1
ATOM 1481 C CA . LYS A 1 185 ? 15.748 19.356 8.598 1.00 24.11 185 LYS A CA 1
ATOM 1482 C C . LYS A 1 185 ? 15.268 20.642 7.921 1.00 24.11 185 LYS A C 1
ATOM 1484 O O . LYS A 1 185 ? 15.697 20.925 6.804 1.00 24.11 185 LYS A O 1
ATOM 1489 N N . GLU A 1 186 ? 14.331 21.345 8.541 1.00 24.41 186 GLU A N 1
ATOM 1490 C CA . GLU A 1 186 ? 13.888 22.665 8.093 1.00 24.41 186 GLU A CA 1
ATOM 1491 C C . GLU A 1 186 ? 14.972 23.689 8.446 1.00 24.41 186 GLU A C 1
ATOM 1493 O O . GLU A 1 186 ? 15.407 23.788 9.593 1.00 24.41 186 GLU A O 1
ATOM 1498 N N . LYS A 1 187 ? 15.474 24.400 7.433 1.00 25.31 187 LYS A N 1
ATOM 1499 C CA . LYS A 1 187 ? 16.261 25.619 7.618 1.00 25.31 187 LYS A CA 1
ATOM 1500 C C . LYS A 1 187 ? 15.303 26.796 7.460 1.00 25.31 187 LYS A C 1
ATOM 1502 O O . LYS A 1 187 ? 14.646 26.898 6.430 1.00 25.31 187 LYS A O 1
ATOM 1507 N N . LYS A 1 188 ? 15.251 27.637 8.494 1.00 24.73 188 LYS A N 1
ATOM 1508 C CA . LYS A 1 188 ? 14.646 28.972 8.487 1.00 24.73 188 LYS A CA 1
ATOM 1509 C C . LYS A 1 188 ? 15.358 29.847 7.450 1.00 24.73 188 LYS A C 1
ATOM 1511 O O . LYS A 1 188 ? 16.585 29.918 7.481 1.00 24.73 188 LYS A O 1
ATOM 1516 N N . GLU A 1 189 ? 14.600 30.521 6.593 1.00 26.05 189 GLU A N 1
ATOM 1517 C CA . GLU A 1 189 ? 15.065 31.690 5.842 1.00 26.05 189 GLU A CA 1
ATOM 1518 C C . GLU A 1 189 ? 14.386 32.929 6.427 1.00 26.05 189 GLU A C 1
ATOM 1520 O O . GLU A 1 189 ? 13.164 33.002 6.542 1.00 26.05 189 GLU A O 1
ATOM 1525 N N . SER A 1 190 ? 15.223 33.858 6.875 1.00 26.98 190 SER A N 1
ATOM 1526 C CA . SER A 1 190 ? 14.880 35.197 7.334 1.00 26.98 190 SER A CA 1
ATOM 1527 C C . SER A 1 190 ? 14.790 36.150 6.144 1.00 26.98 190 SER A C 1
ATOM 1529 O O . SER A 1 190 ? 15.629 36.107 5.245 1.00 26.98 190 SER A O 1
ATOM 1531 N N . ALA A 1 191 ? 13.791 37.025 6.183 1.00 28.67 191 ALA A N 1
ATOM 1532 C CA . ALA A 1 191 ? 13.566 38.099 5.230 1.00 28.67 191 ALA A CA 1
ATOM 1533 C C . ALA A 1 191 ? 14.680 39.158 5.272 1.00 28.67 191 ALA A C 1
ATOM 1535 O O . ALA A 1 191 ? 14.983 39.668 6.347 1.00 28.67 191 ALA A O 1
ATOM 1536 N N . VAL A 1 192 ? 15.219 39.524 4.103 1.00 29.53 192 VAL A N 1
ATOM 1537 C CA . VAL A 1 192 ? 15.849 40.829 3.827 1.00 29.53 192 VAL A CA 1
ATOM 1538 C C . VAL A 1 192 ? 15.613 41.169 2.349 1.00 29.53 192 VAL A C 1
ATOM 1540 O O . VAL A 1 192 ? 16.019 40.427 1.457 1.00 29.53 192 VAL A O 1
ATOM 1543 N N . THR A 1 193 ? 14.942 42.290 2.093 1.00 37.31 193 THR A N 1
ATOM 1544 C CA . THR A 1 193 ? 14.827 42.956 0.784 1.00 37.31 193 THR A CA 1
ATOM 1545 C C . THR A 1 193 ? 16.149 43.604 0.371 1.00 37.31 193 THR A C 1
ATOM 1547 O O . THR A 1 193 ? 16.790 44.238 1.209 1.00 37.31 193 THR A O 1
ATOM 1550 N N . PRO A 1 194 ? 16.511 43.566 -0.924 1.00 34.72 194 PRO A N 1
ATOM 1551 C CA . PRO A 1 194 ? 17.176 44.732 -1.500 1.00 34.72 194 PRO A CA 1
ATOM 1552 C C . PRO A 1 194 ? 16.648 45.160 -2.876 1.00 34.72 194 PRO A C 1
ATOM 1554 O O . PRO A 1 194 ? 16.145 44.376 -3.678 1.00 34.72 194 PRO A O 1
ATOM 1557 N N . ALA A 1 195 ? 16.797 46.465 -3.085 1.00 28.94 195 ALA A N 1
ATOM 1558 C CA . ALA A 1 195 ? 16.310 47.293 -4.172 1.00 28.94 195 ALA A CA 1
ATOM 1559 C C . ALA A 1 195 ? 16.898 46.989 -5.563 1.00 28.94 195 ALA A C 1
ATOM 1561 O O . ALA A 1 195 ? 17.956 46.379 -5.723 1.00 28.94 195 ALA A O 1
ATOM 1562 N N . ALA A 1 196 ? 16.172 47.491 -6.563 1.00 37.66 196 ALA A N 1
ATOM 1563 C CA . ALA A 1 196 ? 16.400 47.363 -7.992 1.00 37.66 196 ALA A CA 1
ATOM 1564 C C . ALA A 1 196 ? 17.780 47.859 -8.467 1.00 37.66 196 ALA A C 1
ATOM 1566 O O . ALA A 1 196 ? 18.192 48.984 -8.185 1.00 37.66 196 ALA A O 1
ATOM 1567 N N . LYS A 1 197 ? 18.438 47.042 -9.299 1.00 30.86 197 LYS A N 1
ATOM 1568 C CA . LYS A 1 197 ? 19.448 47.468 -10.278 1.00 30.86 197 LYS A CA 1
ATOM 1569 C C . LYS A 1 197 ? 19.114 46.827 -11.624 1.00 30.86 197 LYS A C 1
ATOM 1571 O O . LYS A 1 197 ? 18.807 45.641 -11.685 1.00 30.86 197 LYS A O 1
ATOM 1576 N N . ALA A 1 198 ? 19.126 47.642 -12.675 1.00 36.25 198 ALA A N 1
ATOM 1577 C CA . ALA A 1 198 ? 18.748 47.278 -14.034 1.00 36.25 198 ALA A CA 1
ATOM 1578 C C . ALA A 1 198 ? 19.650 46.170 -14.613 1.00 36.25 198 ALA A C 1
ATOM 1580 O O . ALA A 1 198 ? 20.872 46.308 -14.646 1.00 36.25 198 ALA A O 1
ATOM 1581 N N . GLU A 1 199 ? 19.040 45.079 -15.088 1.00 34.62 199 GLU A N 1
ATOM 1582 C CA . GLU A 1 199 ? 19.736 43.967 -15.738 1.00 34.62 199 GLU A CA 1
ATOM 1583 C C . GLU A 1 199 ? 19.930 44.241 -17.237 1.00 34.62 199 GLU A C 1
ATOM 1585 O O . GLU A 1 199 ? 18.977 44.300 -18.016 1.00 34.62 199 GLU A O 1
ATOM 1590 N N . THR A 1 200 ? 21.184 44.345 -17.675 1.00 41.38 200 THR A N 1
ATOM 1591 C CA . THR A 1 200 ? 21.547 44.162 -19.082 1.00 41.38 200 THR A CA 1
ATOM 1592 C C . THR A 1 200 ? 21.418 42.677 -19.427 1.00 41.38 200 THR A C 1
ATOM 1594 O O . THR A 1 200 ? 22.092 41.824 -18.850 1.00 41.38 200 THR A O 1
ATOM 1597 N N . LYS A 1 201 ? 20.521 42.337 -20.364 1.00 38.12 201 LYS A N 1
ATOM 1598 C CA . LYS A 1 201 ? 20.291 40.942 -20.778 1.00 38.12 201 LYS A CA 1
ATOM 1599 C C . LYS A 1 201 ? 21.603 40.320 -21.294 1.00 38.12 201 LYS A C 1
ATOM 1601 O O . LYS A 1 201 ? 22.170 40.848 -22.255 1.00 38.12 201 LYS A O 1
ATOM 1606 N N . PRO A 1 202 ? 22.089 39.194 -20.739 1.00 39.81 202 PRO A N 1
ATOM 1607 C CA . PRO A 1 202 ? 23.225 38.493 -21.318 1.00 39.81 202 PRO A CA 1
ATOM 1608 C C . PRO A 1 202 ? 22.814 37.903 -22.671 1.00 39.81 202 PRO A C 1
ATOM 1610 O O . PRO A 1 202 ? 21.740 37.312 -22.800 1.00 39.81 202 PRO A O 1
ATOM 1613 N N . ARG A 1 203 ? 23.668 38.068 -23.690 1.00 50.50 203 ARG A N 1
ATOM 1614 C CA . ARG A 1 203 ? 23.469 37.474 -25.020 1.00 50.50 203 ARG A CA 1
ATOM 1615 C C . ARG A 1 203 ? 23.197 35.974 -24.879 1.00 50.50 203 ARG A C 1
ATOM 1617 O O . ARG A 1 203 ? 23.940 35.259 -24.206 1.00 50.50 203 ARG A O 1
ATOM 1624 N N . GLU A 1 204 ? 22.124 35.516 -25.513 1.00 43.19 204 GLU A N 1
ATOM 1625 C CA . GLU A 1 204 ? 21.651 34.138 -25.444 1.00 43.19 204 GLU A CA 1
ATOM 1626 C C . GLU A 1 204 ? 22.750 33.173 -25.919 1.00 43.19 204 GLU A C 1
ATOM 1628 O O . GLU A 1 204 ? 23.223 33.237 -27.054 1.00 43.19 204 GLU A O 1
ATOM 1633 N N . TYR A 1 205 ? 23.193 32.269 -25.043 1.00 46.72 205 TYR A N 1
ATOM 1634 C CA . TYR A 1 205 ? 24.137 31.222 -25.424 1.00 46.72 205 TYR A CA 1
ATOM 1635 C C . TYR A 1 205 ? 23.411 30.211 -26.321 1.00 46.72 205 TYR A C 1
ATOM 1637 O O . TYR A 1 205 ? 22.748 29.291 -25.827 1.00 46.72 205 TYR A O 1
ATOM 1645 N N . VAL A 1 206 ? 23.529 30.366 -27.643 1.00 44.34 206 VAL A N 1
ATOM 1646 C CA . VAL A 1 206 ? 23.046 29.365 -28.602 1.00 44.34 206 VAL A CA 1
ATOM 1647 C C . VAL A 1 206 ? 23.816 28.073 -28.343 1.00 44.34 206 VAL A C 1
ATOM 1649 O O . VAL A 1 206 ? 25.009 27.953 -28.626 1.00 44.34 206 VAL A O 1
ATOM 1652 N N . LYS A 1 207 ? 23.139 27.087 -27.747 1.00 48.81 207 LYS A N 1
ATOM 1653 C CA . LYS A 1 207 ? 23.720 25.764 -27.504 1.00 48.81 207 LYS A CA 1
ATOM 1654 C C . LYS A 1 207 ? 24.149 25.189 -28.858 1.00 48.81 207 LYS A C 1
ATOM 1656 O O . LYS A 1 207 ? 23.298 25.104 -29.744 1.00 48.81 207 LYS A O 1
ATOM 1661 N N . PRO A 1 208 ? 25.405 24.738 -29.028 1.00 54.88 208 PRO A N 1
ATOM 1662 C CA . PRO A 1 208 ? 25.811 24.097 -30.268 1.00 54.88 208 PRO A CA 1
ATOM 1663 C C . PRO A 1 208 ? 24.864 22.930 -30.563 1.00 54.88 208 PRO A C 1
ATOM 1665 O O . PRO A 1 208 ? 24.538 22.133 -29.673 1.00 54.88 208 PRO A O 1
ATOM 1668 N N . GLY A 1 209 ? 24.386 22.874 -31.808 1.00 61.12 209 GLY A N 1
ATOM 1669 C CA . GLY A 1 209 ? 23.421 21.887 -32.270 1.00 61.12 209 GLY A CA 1
ATOM 1670 C C . GLY A 1 209 ? 23.838 20.455 -31.931 1.00 61.12 209 GLY A C 1
ATOM 1671 O O . GLY A 1 209 ? 25.008 20.115 -31.730 1.00 61.12 209 GLY A O 1
ATOM 1672 N N . ARG A 1 210 ? 22.850 19.568 -31.837 1.00 72.56 210 ARG A N 1
ATOM 1673 C CA . ARG A 1 210 ? 23.079 18.173 -31.470 1.00 72.56 210 ARG A CA 1
ATOM 1674 C C . ARG A 1 210 ? 23.928 17.453 -32.532 1.00 72.56 210 ARG A C 1
ATOM 1676 O O . ARG A 1 210 ? 23.400 16.965 -33.519 1.00 72.56 210 ARG A O 1
ATOM 1683 N N . LEU A 1 211 ? 25.217 17.254 -32.255 1.00 85.56 211 LEU A N 1
ATOM 1684 C CA . LEU A 1 211 ? 26.210 16.569 -33.116 1.00 85.56 211 LEU A CA 1
ATOM 1685 C C . LEU A 1 211 ? 25.976 15.057 -33.361 1.00 85.56 211 LEU A C 1
ATOM 1687 O O . LEU A 1 211 ? 26.877 14.342 -33.809 1.00 85.56 211 LEU A O 1
ATOM 1691 N N . TYR A 1 212 ? 24.798 14.528 -33.023 1.00 89.62 212 TYR A N 1
ATOM 1692 C CA . TYR A 1 212 ? 24.483 13.110 -33.175 1.00 89.62 212 TYR A CA 1
ATOM 1693 C C . TYR A 1 212 ? 22.983 12.851 -33.351 1.00 89.62 212 TYR A C 1
ATOM 1695 O O . TYR A 1 212 ? 22.146 13.410 -32.635 1.00 89.62 212 TYR A O 1
ATOM 1703 N N . CYS A 1 213 ? 22.659 11.887 -34.205 1.00 89.25 213 CYS A N 1
ATOM 1704 C CA . CYS A 1 213 ? 21.338 11.286 -34.311 1.00 89.25 213 CYS A CA 1
ATOM 1705 C C . CYS A 1 213 ? 21.158 10.181 -33.263 1.00 89.25 213 CYS A C 1
ATOM 1707 O O . CYS A 1 213 ? 22.098 9.477 -32.865 1.00 89.25 213 CYS A O 1
ATOM 1709 N N . LYS A 1 214 ? 19.927 10.039 -32.771 1.00 92.94 214 LYS A N 1
ATOM 1710 C CA . LYS A 1 214 ? 19.550 8.913 -31.912 1.00 92.94 214 LYS A CA 1
ATOM 1711 C C . LYS A 1 214 ? 19.414 7.664 -32.781 1.00 92.94 214 LYS A C 1
ATOM 1713 O O . LYS A 1 214 ? 18.959 7.734 -33.915 1.00 92.94 214 LYS A O 1
ATOM 1718 N N . GLY A 1 215 ? 19.798 6.525 -32.230 1.00 93.31 215 GLY A N 1
ATOM 1719 C CA . GLY A 1 215 ? 19.438 5.228 -32.774 1.00 93.31 215 GLY A CA 1
ATOM 1720 C C . GLY A 1 215 ? 19.262 4.208 -31.662 1.00 93.31 215 GLY A C 1
ATOM 1721 O O . GLY A 1 215 ? 19.566 4.473 -30.496 1.00 93.31 215 GLY A O 1
ATOM 1722 N N . VAL A 1 216 ? 18.789 3.026 -32.019 1.00 94.81 216 VAL A N 1
ATOM 1723 C CA . VAL A 1 216 ? 18.538 1.907 -31.114 1.00 94.81 216 VAL A CA 1
ATOM 1724 C C . VAL A 1 216 ? 19.338 0.702 -31.586 1.00 94.81 216 VAL A C 1
ATOM 1726 O O . VAL A 1 216 ? 19.361 0.383 -32.776 1.00 94.81 216 VAL A O 1
ATOM 1729 N N . PHE A 1 217 ? 20.009 0.025 -30.651 1.00 94.94 217 PHE A N 1
ATOM 1730 C CA . PHE A 1 217 ? 20.621 -1.269 -30.942 1.00 94.94 217 PHE A CA 1
ATOM 1731 C C . PHE A 1 217 ? 19.531 -2.334 -31.041 1.00 94.94 217 PHE A C 1
ATOM 1733 O O . PHE A 1 217 ? 18.912 -2.671 -30.032 1.00 94.94 217 PHE A O 1
ATOM 1740 N N . VAL A 1 218 ? 19.295 -2.857 -32.240 1.00 93.56 218 VAL A N 1
ATOM 1741 C CA . VAL A 1 218 ? 18.244 -3.857 -32.478 1.00 93.56 218 VAL A CA 1
ATOM 1742 C C . VAL A 1 218 ? 18.738 -5.248 -32.091 1.00 93.56 218 VAL A C 1
ATOM 1744 O O . VAL A 1 218 ? 18.050 -5.990 -31.401 1.00 93.56 218 VAL A O 1
ATOM 1747 N N . GLY A 1 219 ? 19.957 -5.590 -32.499 1.00 93.75 219 GLY A N 1
ATOM 1748 C CA . GLY A 1 219 ? 20.550 -6.898 -32.249 1.00 93.75 219 GLY A CA 1
ATOM 1749 C C . GLY A 1 219 ? 21.719 -7.165 -33.186 1.00 93.75 219 GLY A C 1
ATOM 1750 O O . GLY A 1 219 ? 22.216 -6.250 -33.834 1.00 93.75 219 GLY A O 1
ATOM 1751 N N . TYR A 1 220 ? 22.172 -8.408 -33.277 1.00 94.31 220 TYR A N 1
ATOM 1752 C CA . TYR A 1 220 ? 23.256 -8.782 -34.194 1.00 94.31 220 TYR A CA 1
ATOM 1753 C C . TYR A 1 220 ? 22.732 -9.248 -35.548 1.00 94.31 220 TYR A C 1
ATOM 1755 O O . TYR A 1 220 ? 21.579 -9.667 -35.661 1.00 94.31 220 TYR A O 1
ATOM 1763 N N . LYS A 1 221 ? 23.598 -9.236 -36.569 1.00 91.75 221 LYS A N 1
ATOM 1764 C CA . LYS A 1 221 ? 23.303 -9.896 -37.846 1.00 91.75 221 LYS A CA 1
ATOM 1765 C C . LYS A 1 221 ? 23.006 -11.371 -37.563 1.00 91.75 221 LYS A C 1
ATOM 1767 O O . LYS A 1 221 ? 23.873 -12.077 -37.061 1.00 91.75 221 LYS A O 1
ATOM 1772 N N . ARG A 1 222 ? 21.813 -11.846 -37.903 1.00 90.81 222 ARG A N 1
ATOM 1773 C CA . ARG A 1 222 ? 21.386 -13.234 -37.675 1.00 90.81 222 ARG A CA 1
ATOM 1774 C C . ARG A 1 222 ? 20.694 -13.805 -38.909 1.00 90.81 222 ARG A C 1
ATOM 1776 O O . ARG A 1 222 ? 20.136 -13.041 -39.690 1.00 90.81 222 ARG A O 1
ATOM 1783 N N . GLY A 1 223 ? 20.796 -15.116 -39.093 1.00 85.94 223 GLY A N 1
ATOM 1784 C CA . GLY A 1 223 ? 19.932 -15.909 -39.970 1.00 85.94 223 GLY A CA 1
ATOM 1785 C C . GLY A 1 223 ? 18.939 -16.715 -39.130 1.00 85.94 223 GLY A C 1
ATOM 1786 O O . GLY A 1 223 ? 18.812 -16.462 -37.934 1.00 85.94 223 GLY A O 1
ATOM 1787 N N . LEU A 1 224 ? 18.278 -17.702 -39.738 1.00 87.75 224 LEU A N 1
ATOM 1788 C CA . LEU A 1 224 ? 17.289 -18.542 -39.051 1.00 87.75 224 LEU A CA 1
ATOM 1789 C C . LEU A 1 224 ? 17.889 -19.320 -37.864 1.00 87.75 224 LEU A C 1
ATOM 1791 O O . LEU A 1 224 ? 17.269 -19.404 -36.812 1.00 87.75 224 LEU A O 1
ATOM 1795 N N . ARG A 1 225 ? 19.109 -19.851 -38.028 1.00 88.75 225 ARG A N 1
ATOM 1796 C CA . ARG A 1 225 ? 19.784 -20.694 -37.021 1.00 88.75 225 ARG A CA 1
ATOM 1797 C C . ARG A 1 225 ? 20.986 -20.024 -36.343 1.00 88.75 225 ARG A C 1
ATOM 1799 O O . ARG A 1 225 ? 21.266 -20.296 -35.186 1.00 88.75 225 ARG A O 1
ATOM 1806 N N . ASN A 1 226 ? 21.673 -19.112 -37.040 1.00 90.50 226 ASN A N 1
ATOM 1807 C CA . ASN A 1 226 ? 22.982 -18.600 -36.614 1.00 90.50 226 ASN A CA 1
ATOM 1808 C C . ASN A 1 226 ? 22.984 -17.090 -36.367 1.00 90.50 226 ASN A C 1
ATOM 1810 O O . ASN A 1 226 ? 22.499 -16.310 -37.193 1.00 90.50 226 ASN A O 1
ATOM 1814 N N . GLN A 1 227 ? 23.639 -16.659 -35.287 1.00 90.62 227 GLN A N 1
ATOM 1815 C CA . GLN A 1 227 ? 23.837 -15.253 -34.938 1.00 90.62 227 GLN A CA 1
ATOM 1816 C C . GLN A 1 227 ? 25.320 -14.859 -35.050 1.00 90.62 227 GLN A C 1
ATOM 1818 O O . GLN A 1 227 ? 26.199 -15.550 -34.556 1.00 90.62 227 GLN A O 1
ATOM 1823 N N . ARG A 1 228 ? 25.615 -13.741 -35.726 1.00 90.75 228 ARG A N 1
ATOM 1824 C CA . ARG A 1 228 ? 26.973 -13.210 -35.949 1.00 90.75 228 ARG A CA 1
ATOM 1825 C C . ARG A 1 228 ? 27.187 -11.930 -35.148 1.00 90.75 228 ARG A C 1
ATOM 1827 O O . ARG A 1 228 ? 26.873 -10.831 -35.607 1.00 90.75 228 ARG A O 1
ATOM 1834 N N . GLU A 1 229 ? 27.769 -12.078 -33.967 1.00 89.56 229 GLU A N 1
ATOM 1835 C CA . GLU A 1 229 ? 27.856 -11.034 -32.936 1.00 89.56 229 GLU A CA 1
ATOM 1836 C C . GLU A 1 229 ? 28.819 -9.883 -33.263 1.00 89.56 229 GLU A C 1
ATOM 1838 O O . GLU A 1 229 ? 28.641 -8.763 -32.791 1.00 89.56 229 GLU A O 1
ATOM 1843 N N . HIS A 1 230 ? 29.798 -10.114 -34.141 1.00 90.38 230 HIS A N 1
ATOM 1844 C CA . HIS A 1 230 ? 30.757 -9.088 -34.571 1.00 90.38 230 HIS A CA 1
ATOM 1845 C C . HIS A 1 230 ? 30.129 -7.977 -35.444 1.00 90.38 230 HIS A C 1
ATOM 1847 O O . HIS A 1 230 ? 30.780 -6.979 -35.760 1.00 90.38 230 HIS A O 1
ATOM 1853 N N . THR A 1 231 ? 28.882 -8.157 -35.899 1.00 93.69 231 THR A N 1
ATOM 1854 C CA . THR A 1 231 ? 28.133 -7.166 -36.683 1.00 93.69 231 THR A CA 1
ATOM 1855 C C . THR A 1 231 ? 26.852 -6.788 -35.943 1.00 93.69 231 THR A C 1
ATOM 1857 O O . THR A 1 231 ? 25.913 -7.581 -35.864 1.00 93.69 231 THR A O 1
ATOM 1860 N N . SER A 1 232 ? 26.774 -5.539 -35.493 1.00 94.81 232 SER A N 1
ATOM 1861 C CA . SER A 1 232 ? 25.604 -4.970 -34.821 1.00 94.81 232 SER A CA 1
ATOM 1862 C C . SER A 1 232 ? 24.628 -4.342 -35.819 1.00 94.81 232 SER A C 1
ATOM 1864 O O . SER A 1 232 ? 25.051 -3.702 -36.776 1.00 94.81 232 SER A O 1
ATOM 1866 N N . LEU A 1 233 ? 23.326 -4.470 -35.580 1.00 95.00 233 LEU A N 1
ATOM 1867 C CA . LEU A 1 233 ? 22.249 -3.806 -36.314 1.00 95.00 233 LEU A CA 1
ATOM 1868 C C . LEU A 1 233 ? 21.733 -2.611 -35.510 1.00 95.00 233 LEU A C 1
ATOM 1870 O O . LEU A 1 233 ? 21.335 -2.752 -34.350 1.00 95.00 233 LEU A O 1
ATOM 1874 N N . LEU A 1 234 ? 21.739 -1.435 -36.128 1.00 95.31 234 LEU A N 1
ATOM 1875 C CA . LEU A 1 234 ? 21.282 -0.179 -35.548 1.00 95.31 234 LEU A CA 1
ATOM 1876 C C . LEU A 1 234 ? 20.093 0.349 -36.347 1.00 95.31 234 LEU A C 1
ATOM 1878 O O . LEU A 1 234 ? 20.186 0.490 -37.563 1.00 95.31 234 LEU A O 1
ATOM 1882 N N . LYS A 1 235 ? 19.001 0.687 -35.666 1.00 94.81 235 LYS A N 1
ATOM 1883 C CA . LYS A 1 235 ? 17.896 1.451 -36.253 1.00 94.81 235 LYS A CA 1
ATOM 1884 C C . LYS A 1 235 ? 18.102 2.917 -35.897 1.00 94.81 235 LYS A C 1
ATOM 1886 O O . LYS A 1 235 ? 18.201 3.234 -34.715 1.00 94.81 235 LYS A O 1
ATOM 1891 N N . ILE A 1 236 ? 18.248 3.782 -36.894 1.00 93.06 236 ILE A N 1
ATOM 1892 C CA . ILE A 1 236 ? 18.438 5.222 -36.686 1.00 93.06 236 ILE A CA 1
ATOM 1893 C C . ILE A 1 236 ? 17.057 5.883 -36.632 1.00 93.06 236 ILE A C 1
ATOM 1895 O O . ILE A 1 236 ? 16.174 5.529 -37.414 1.00 93.06 236 ILE A O 1
ATOM 1899 N N . ASP A 1 237 ? 16.857 6.801 -35.686 1.00 91.69 237 ASP A N 1
ATOM 1900 C CA . ASP A 1 237 ? 15.604 7.547 -35.562 1.00 91.69 237 ASP A CA 1
ATOM 1901 C C . ASP A 1 237 ? 15.437 8.446 -36.799 1.00 91.69 237 ASP A C 1
ATOM 1903 O O . ASP A 1 237 ? 16.348 9.201 -37.137 1.00 91.69 237 ASP A O 1
ATOM 1907 N N . GLY A 1 238 ? 14.281 8.359 -37.462 1.00 88.06 238 GLY A N 1
ATOM 1908 C CA . GLY A 1 238 ? 13.970 9.147 -38.661 1.00 88.06 238 GLY A CA 1
ATOM 1909 C C . GLY A 1 238 ? 14.493 8.575 -39.981 1.00 88.06 238 GLY A C 1
ATOM 1910 O O . GLY A 1 238 ? 14.333 9.229 -40.998 1.00 88.06 238 GLY A O 1
ATOM 1911 N N . VAL A 1 239 ? 15.093 7.376 -39.980 1.00 89.25 239 VAL A N 1
ATOM 1912 C CA . VAL A 1 239 ? 15.550 6.697 -41.205 1.00 89.25 239 VAL A CA 1
ATOM 1913 C C . VAL A 1 239 ? 14.672 5.483 -41.472 1.00 89.25 239 VAL A C 1
ATOM 1915 O O . VAL A 1 239 ? 14.705 4.505 -40.712 1.00 89.25 239 VAL A O 1
ATOM 1918 N N . VAL A 1 240 ? 13.875 5.529 -42.536 1.00 90.12 240 VAL A N 1
ATOM 1919 C CA . VAL A 1 240 ? 12.927 4.460 -42.898 1.00 90.12 240 VAL A CA 1
ATOM 1920 C C . VAL A 1 240 ? 13.347 3.769 -44.186 1.00 90.12 240 VAL A C 1
ATOM 1922 O O . VAL A 1 240 ? 13.235 2.546 -44.268 1.00 90.12 240 VAL A O 1
ATOM 1925 N N . THR A 1 241 ? 13.898 4.514 -45.144 1.00 91.62 241 THR A N 1
ATOM 1926 C CA . THR A 1 241 ? 14.300 3.974 -46.445 1.00 91.62 241 THR A CA 1
ATOM 1927 C C . THR A 1 241 ? 15.786 3.616 -46.492 1.00 91.62 241 THR A C 1
ATOM 1929 O O . THR A 1 241 ? 16.602 4.091 -45.700 1.00 91.62 241 THR A O 1
ATOM 1932 N N . ARG A 1 242 ? 16.177 2.759 -47.446 1.00 89.19 242 ARG A N 1
ATOM 1933 C CA . ARG A 1 242 ? 17.593 2.440 -47.698 1.00 89.19 242 ARG A CA 1
ATOM 1934 C C . ARG A 1 242 ? 18.376 3.654 -48.211 1.00 89.19 242 ARG A C 1
ATOM 1936 O O . ARG A 1 242 ? 19.531 3.802 -47.826 1.00 89.19 242 ARG A O 1
ATOM 1943 N N . ARG A 1 243 ? 17.768 4.520 -49.028 1.00 89.19 243 ARG A N 1
ATOM 1944 C CA . ARG A 1 243 ? 18.432 5.707 -49.603 1.00 89.19 243 ARG A CA 1
ATOM 1945 C C . ARG A 1 243 ? 18.901 6.668 -48.503 1.00 89.19 243 ARG A C 1
ATOM 1947 O O . ARG A 1 243 ? 20.062 7.051 -48.466 1.00 89.19 243 ARG A O 1
ATOM 1954 N N . GLU A 1 244 ? 18.058 6.914 -47.504 1.00 86.69 244 GLU A N 1
ATOM 1955 C CA . GLU A 1 244 ? 18.397 7.745 -46.336 1.00 86.69 244 GLU A CA 1
ATOM 1956 C C . GLU A 1 244 ? 19.556 7.188 -45.485 1.00 86.69 244 GLU A C 1
ATOM 1958 O O . GLU A 1 244 ? 20.249 7.938 -44.793 1.00 86.69 244 GLU A O 1
ATOM 1963 N N . THR A 1 245 ? 19.803 5.871 -45.508 1.00 89.12 245 THR A N 1
ATOM 1964 C CA . THR A 1 245 ? 20.900 5.280 -44.719 1.00 89.12 245 THR A CA 1
ATOM 1965 C C . THR A 1 245 ? 22.286 5.646 -45.241 1.00 89.12 245 THR A C 1
ATOM 1967 O O . THR A 1 245 ? 23.249 5.598 -44.470 1.00 89.12 245 THR A O 1
ATOM 1970 N N . GLU A 1 246 ? 22.398 6.019 -46.518 1.00 89.75 246 GLU A N 1
ATOM 1971 C CA . GLU A 1 246 ? 23.663 6.289 -47.202 1.00 89.75 246 GLU A CA 1
ATOM 1972 C C . GLU A 1 246 ? 24.465 7.403 -46.522 1.00 89.75 246 GLU A C 1
ATOM 1974 O O . GLU A 1 246 ? 25.667 7.256 -46.254 1.00 89.75 246 GLU A O 1
ATOM 1979 N N . PHE A 1 247 ? 23.763 8.449 -46.081 1.00 88.62 247 PHE A N 1
ATOM 1980 C CA . PHE A 1 247 ? 24.315 9.559 -45.307 1.00 88.62 247 PHE A CA 1
ATOM 1981 C C . PHE A 1 247 ? 25.065 9.093 -44.042 1.00 88.62 247 PHE A C 1
ATOM 1983 O O . PHE A 1 247 ? 26.118 9.631 -43.671 1.00 88.62 247 PHE A O 1
ATOM 1990 N N . TYR A 1 248 ? 24.587 8.025 -43.399 1.00 90.94 248 TYR A N 1
ATOM 1991 C CA . TYR A 1 248 ? 25.121 7.523 -42.132 1.00 90.94 248 TYR A CA 1
ATOM 1992 C C . TYR A 1 248 ? 26.263 6.499 -42.281 1.00 90.94 248 TYR A C 1
ATOM 1994 O O . TYR A 1 248 ? 26.940 6.203 -41.296 1.00 90.94 248 TYR A O 1
ATOM 2002 N N . LEU A 1 249 ? 26.525 5.973 -43.482 1.00 91.25 249 LEU A N 1
ATOM 2003 C CA . LEU A 1 249 ? 27.547 4.946 -43.776 1.00 91.25 249 LEU A CA 1
ATOM 2004 C C . LEU A 1 249 ? 29.014 5.333 -43.518 1.00 91.25 249 LEU A C 1
ATOM 2006 O O . LEU A 1 249 ? 29.784 5.613 -44.411 1.00 91.25 249 LEU A O 1
ATOM 2010 N N . GLY A 1 250 ? 29.502 5.239 -42.299 1.00 90.25 250 GLY A N 1
ATOM 2011 C CA . GLY A 1 250 ? 30.911 5.525 -41.991 1.00 90.25 250 GLY A CA 1
ATOM 2012 C C . GLY A 1 250 ? 31.059 6.608 -40.947 1.00 90.25 250 GLY A C 1
ATOM 2013 O O . GLY A 1 250 ? 32.159 6.847 -40.448 1.00 90.25 250 GLY A O 1
ATOM 2014 N N . LYS A 1 251 ? 29.925 7.180 -40.549 1.00 92.75 251 LYS A N 1
ATOM 2015 C CA . LYS A 1 251 ? 29.787 7.950 -39.329 1.00 92.75 251 LYS A CA 1
ATOM 2016 C C . LYS A 1 251 ? 30.136 7.093 -38.108 1.00 92.75 251 LYS A C 1
ATOM 2018 O O . LYS A 1 251 ? 29.935 5.868 -38.091 1.00 92.75 251 LYS A O 1
ATOM 2023 N N . LYS A 1 252 ? 30.664 7.738 -37.066 1.00 93.94 252 LYS A N 1
ATOM 2024 C CA . LYS A 1 252 ? 30.988 7.059 -35.803 1.00 93.94 252 LYS A CA 1
ATOM 2025 C C . LYS A 1 252 ? 29.712 6.755 -35.019 1.00 93.94 252 LYS A C 1
ATOM 2027 O O . LYS A 1 252 ? 28.815 7.582 -34.930 1.00 93.94 252 LYS A O 1
ATOM 2032 N N . ALA A 1 253 ? 29.645 5.588 -34.395 1.00 93.88 253 ALA A N 1
ATOM 2033 C CA . ALA A 1 253 ? 28.573 5.205 -33.483 1.00 93.88 253 ALA A CA 1
ATOM 2034 C C . ALA A 1 253 ? 29.146 5.004 -32.080 1.00 93.88 253 ALA A C 1
ATOM 2036 O O . ALA A 1 253 ? 30.222 4.429 -31.918 1.00 93.88 253 ALA A O 1
ATOM 2037 N N . VAL A 1 254 ? 28.434 5.458 -31.051 1.00 95.00 254 VAL A N 1
ATOM 2038 C CA . VAL A 1 254 ? 28.861 5.279 -29.663 1.00 95.00 254 VAL A CA 1
ATOM 2039 C C . VAL A 1 254 ? 27.730 4.766 -28.788 1.00 95.00 254 VAL A C 1
ATOM 2041 O O . VAL A 1 254 ? 26.622 5.311 -28.745 1.00 95.00 254 VAL A O 1
ATOM 2044 N N . PHE A 1 255 ? 28.043 3.718 -28.034 1.00 94.44 255 PHE A N 1
ATOM 2045 C CA . PHE A 1 255 ? 27.201 3.219 -26.964 1.00 94.44 255 PHE A CA 1
ATOM 2046 C C . PHE A 1 255 ? 27.739 3.700 -25.619 1.00 94.44 255 PHE A C 1
ATOM 2048 O O . PHE A 1 255 ? 28.822 3.302 -25.189 1.00 94.44 255 PHE A O 1
ATOM 2055 N N . VAL A 1 256 ? 26.973 4.557 -24.943 1.00 92.25 256 VAL A N 1
ATOM 2056 C CA . VAL A 1 256 ? 27.332 5.086 -23.623 1.00 92.25 256 VAL A CA 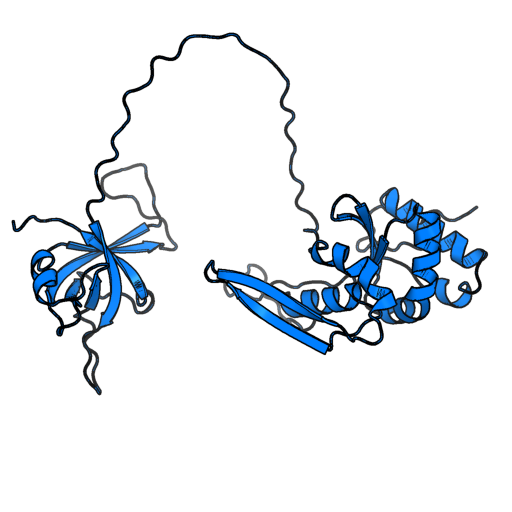1
ATOM 2057 C C . VAL A 1 256 ? 26.625 4.280 -22.537 1.00 92.25 256 VAL A C 1
ATOM 2059 O O . VAL A 1 256 ? 25.398 4.159 -22.518 1.00 92.25 256 VAL A O 1
ATOM 2062 N N . TYR A 1 257 ? 27.388 3.745 -21.588 1.00 91.00 257 TYR A N 1
ATOM 2063 C CA . TYR A 1 257 ? 26.866 2.958 -20.476 1.00 91.00 257 TYR A CA 1
ATOM 2064 C C . TYR A 1 257 ? 27.460 3.391 -19.138 1.00 91.00 257 TYR A C 1
ATOM 2066 O O . TYR A 1 257 ? 28.537 3.977 -19.065 1.00 91.00 257 TYR A O 1
ATOM 2074 N N . ARG A 1 258 ? 26.738 3.099 -18.051 1.00 90.25 258 ARG A N 1
ATOM 2075 C CA . ARG A 1 258 ? 27.177 3.404 -16.688 1.00 90.25 258 ARG A CA 1
ATOM 2076 C C . ARG A 1 258 ? 27.784 2.156 -16.050 1.00 90.25 258 ARG A C 1
ATOM 2078 O O . ARG A 1 258 ? 27.089 1.162 -15.844 1.00 90.25 258 ARG A O 1
ATOM 2085 N N . ALA A 1 259 ? 29.076 2.210 -15.758 1.00 87.00 259 ALA A N 1
ATOM 2086 C CA . ALA A 1 259 ? 29.818 1.192 -15.031 1.00 87.00 259 ALA A CA 1
ATOM 2087 C C . ALA A 1 259 ? 29.655 1.355 -13.509 1.00 87.00 259 ALA A C 1
ATOM 2089 O O . ALA A 1 259 ? 29.185 2.381 -13.013 1.00 87.00 259 ALA A O 1
ATOM 2090 N N . LYS A 1 260 ? 30.029 0.318 -12.751 1.00 86.56 260 LYS A N 1
ATOM 2091 C CA . LYS A 1 260 ? 29.978 0.339 -11.278 1.00 86.56 260 LYS A CA 1
ATOM 2092 C C . LYS A 1 260 ? 31.115 1.194 -10.696 1.00 86.56 260 LYS A C 1
ATOM 2094 O O . LYS A 1 260 ? 30.862 2.035 -9.834 1.00 86.56 260 LYS A O 1
ATOM 2099 N N . THR A 1 261 ? 32.324 1.019 -11.225 1.00 86.56 261 THR A N 1
ATOM 2100 C CA . THR A 1 261 ? 33.551 1.717 -10.809 1.00 86.56 261 THR A CA 1
ATOM 2101 C C . THR A 1 261 ? 33.709 3.054 -11.530 1.00 86.56 261 THR A C 1
ATOM 2103 O O . THR A 1 261 ? 33.374 3.165 -12.715 1.00 86.56 261 THR A O 1
ATOM 2106 N N . LYS A 1 262 ? 34.243 4.059 -10.829 1.00 85.88 262 LYS A N 1
ATOM 2107 C CA . LYS A 1 262 ? 34.653 5.333 -11.431 1.00 85.88 262 LYS A CA 1
ATOM 2108 C C . LYS A 1 262 ? 35.977 5.132 -12.188 1.00 85.88 262 LYS A C 1
ATOM 2110 O O . LYS A 1 262 ? 36.857 4.444 -11.688 1.00 85.88 262 LYS A O 1
ATOM 2115 N N . LYS A 1 263 ? 36.108 5.698 -13.390 1.00 81.94 263 LYS A N 1
ATOM 2116 C CA . LYS A 1 263 ? 37.382 5.805 -14.122 1.00 81.94 263 LYS A CA 1
ATOM 2117 C C . LYS A 1 263 ? 37.693 7.281 -14.372 1.00 81.94 263 LYS A C 1
ATOM 2119 O O . LYS A 1 263 ? 36.762 8.076 -14.529 1.00 81.94 263 LYS A O 1
ATOM 2124 N N . ARG A 1 264 ? 38.980 7.632 -14.398 1.00 83.25 264 ARG A N 1
ATOM 2125 C CA . ARG A 1 264 ? 39.443 8.975 -14.770 1.00 83.25 264 ARG A CA 1
ATOM 2126 C C . ARG A 1 264 ? 38.979 9.303 -16.191 1.00 83.25 264 ARG A C 1
ATOM 2128 O O . ARG A 1 264 ? 39.010 8.433 -17.064 1.00 83.25 264 ARG A O 1
ATOM 2135 N N . VAL A 1 265 ? 38.490 10.520 -16.405 1.00 80.62 265 VAL A N 1
ATOM 2136 C CA . VAL A 1 265 ? 38.061 10.987 -17.728 1.00 80.62 265 VAL A CA 1
ATOM 2137 C C . VAL A 1 265 ? 39.296 11.265 -18.577 1.00 80.62 265 VAL A C 1
ATOM 2139 O O . VAL A 1 265 ? 40.250 11.886 -18.117 1.00 80.62 265 VAL A O 1
ATOM 2142 N N . LEU A 1 266 ? 39.277 10.801 -19.825 1.00 76.06 266 LEU A N 1
ATOM 2143 C CA . LEU A 1 266 ? 40.354 11.076 -20.770 1.00 76.06 266 LEU A CA 1
ATOM 2144 C C . LEU A 1 266 ? 40.434 12.593 -21.019 1.00 76.06 266 LEU A C 1
ATOM 2146 O O . LEU A 1 266 ? 39.425 13.204 -21.368 1.00 76.06 266 LEU A O 1
ATOM 2150 N N . GLY A 1 267 ? 41.604 13.194 -20.787 1.00 78.50 267 GLY A N 1
ATOM 2151 C CA . GLY A 1 267 ? 41.845 14.632 -20.969 1.00 78.50 267 GLY A CA 1
ATOM 2152 C C . GLY A 1 267 ? 41.510 15.538 -19.775 1.00 78.50 267 GLY A C 1
ATOM 2153 O O . GLY A 1 267 ? 41.679 16.745 -19.886 1.00 78.50 267 GLY A O 1
ATOM 2154 N N . LYS A 1 268 ? 41.046 15.007 -18.630 1.00 80.69 268 LYS A N 1
ATOM 2155 C CA . LYS A 1 268 ? 40.834 15.803 -17.399 1.00 80.69 268 LYS A CA 1
ATOM 2156 C C . LYS A 1 268 ? 41.378 15.056 -16.181 1.00 80.69 268 LYS A C 1
ATOM 2158 O O . LYS A 1 268 ? 40.819 14.025 -15.806 1.00 80.69 268 LYS A O 1
ATOM 2163 N N . LYS A 1 269 ? 42.457 15.570 -15.577 1.00 72.75 269 LYS A N 1
ATOM 2164 C CA . LYS A 1 269 ? 43.183 14.893 -14.487 1.00 72.75 269 LYS A CA 1
ATOM 2165 C C . LYS A 1 269 ? 42.330 14.749 -13.212 1.00 72.75 269 LYS A C 1
ATOM 2167 O O . LYS A 1 269 ? 42.323 13.666 -12.632 1.00 72.75 269 LYS A O 1
ATOM 2172 N N . ASP A 1 270 ? 41.479 15.730 -12.904 1.00 80.69 270 ASP A N 1
ATOM 2173 C CA . ASP A 1 270 ? 40.740 15.786 -11.623 1.00 80.69 270 ASP A CA 1
ATOM 2174 C C . ASP A 1 270 ? 39.327 15.184 -11.664 1.00 80.69 270 ASP A C 1
ATOM 2176 O O . ASP A 1 270 ? 38.600 15.173 -10.669 1.00 80.69 270 ASP A O 1
ATOM 2180 N N . LYS A 1 271 ? 38.881 14.680 -12.825 1.00 83.06 271 LYS A N 1
ATOM 2181 C CA . LYS A 1 271 ? 37.489 14.235 -13.014 1.00 83.06 271 LYS A CA 1
ATOM 2182 C C . LYS A 1 271 ? 37.380 12.724 -13.172 1.00 83.06 271 LYS A C 1
ATOM 2184 O O . LYS A 1 271 ? 37.933 12.120 -14.089 1.00 83.06 271 LYS A O 1
ATOM 2189 N N . TYR A 1 272 ? 36.548 12.121 -12.322 1.00 85.44 272 TYR A N 1
ATOM 2190 C CA . TYR A 1 272 ? 36.255 10.688 -12.315 1.00 85.44 272 TYR A CA 1
ATOM 2191 C C . TYR A 1 272 ? 34.785 10.422 -12.640 1.00 85.44 272 TYR A C 1
ATOM 2193 O O . TYR A 1 272 ? 33.885 10.868 -11.928 1.00 85.44 272 TYR A O 1
ATOM 2201 N N . THR A 1 273 ? 34.521 9.622 -13.677 1.00 88.12 273 THR A N 1
ATOM 2202 C CA . THR A 1 273 ? 33.155 9.345 -14.148 1.00 88.12 273 THR A CA 1
ATOM 2203 C C . THR A 1 273 ? 32.873 7.844 -14.199 1.00 88.12 273 THR A C 1
ATOM 2205 O O . THR A 1 273 ? 33.746 7.016 -14.454 1.00 88.12 273 THR A O 1
ATOM 2208 N N . LYS A 1 274 ? 31.614 7.465 -13.953 1.00 88.94 274 LYS A N 1
ATOM 2209 C CA . LYS A 1 274 ? 31.118 6.087 -14.140 1.00 88.94 274 LYS A CA 1
ATOM 2210 C C . LYS A 1 274 ? 30.669 5.804 -15.578 1.00 88.94 274 LYS A C 1
ATOM 2212 O O . LYS A 1 274 ? 30.274 4.684 -15.881 1.00 88.94 274 LYS A O 1
ATOM 2217 N N . LEU A 1 275 ? 30.661 6.808 -16.447 1.00 89.00 275 LEU A N 1
ATOM 2218 C CA . LEU A 1 275 ? 30.244 6.690 -17.838 1.00 89.00 275 LEU A CA 1
ATOM 2219 C C . LEU A 1 275 ? 31.400 6.131 -18.659 1.00 89.00 275 LEU A C 1
ATOM 2221 O O . LEU A 1 275 ? 32.538 6.572 -18.528 1.00 89.00 275 LEU A O 1
ATOM 2225 N N . ARG A 1 276 ? 31.093 5.144 -19.491 1.00 88.69 276 ARG A N 1
ATOM 2226 C CA . ARG A 1 276 ? 32.014 4.529 -20.440 1.00 88.69 276 ARG A CA 1
ATOM 2227 C C . ARG A 1 276 ? 31.360 4.511 -21.810 1.00 88.69 276 ARG A C 1
ATOM 2229 O O . ARG A 1 276 ? 30.134 4.466 -21.913 1.00 88.69 276 ARG A O 1
ATOM 2236 N N . ALA A 1 277 ? 32.189 4.548 -22.837 1.00 91.50 277 ALA A N 1
ATOM 2237 C CA . ALA A 1 277 ? 31.771 4.567 -24.224 1.00 91.50 277 ALA A CA 1
ATOM 2238 C C . ALA A 1 277 ? 32.400 3.382 -24.959 1.00 91.50 277 ALA A C 1
ATOM 2240 O O . ALA A 1 277 ? 33.597 3.141 -24.819 1.00 91.50 277 ALA A O 1
ATOM 2241 N N . ILE A 1 278 ? 31.592 2.662 -25.734 1.00 93.69 278 ILE A N 1
ATOM 2242 C CA . ILE A 1 278 ? 32.073 1.718 -26.744 1.00 93.69 278 ILE A CA 1
ATOM 2243 C C . ILE A 1 278 ? 31.885 2.395 -28.094 1.00 93.69 278 ILE A C 1
ATOM 2245 O O . ILE A 1 278 ? 30.761 2.746 -28.456 1.00 93.69 278 ILE A O 1
ATOM 2249 N N . TRP A 1 279 ? 32.988 2.604 -28.802 1.00 94.69 279 TRP A N 1
ATOM 2250 C CA . TRP A 1 279 ? 32.999 3.254 -30.106 1.00 94.69 279 TRP A CA 1
ATOM 2251 C C . TRP A 1 279 ? 32.932 2.230 -31.230 1.00 94.69 279 TRP A C 1
ATOM 2253 O O . TRP A 1 279 ? 33.459 1.123 -31.120 1.00 94.69 279 TRP A O 1
ATOM 2263 N N . GLY A 1 280 ? 32.288 2.622 -32.318 1.00 95.06 280 GLY A N 1
ATOM 2264 C CA . GLY A 1 280 ? 32.161 1.855 -33.541 1.00 95.06 280 GLY A CA 1
ATOM 2265 C C . GLY A 1 280 ? 31.957 2.755 -34.748 1.00 95.06 280 GLY A C 1
ATOM 2266 O O . GLY A 1 280 ? 31.949 3.984 -34.642 1.00 95.06 280 GLY A O 1
ATOM 2267 N N . LYS A 1 281 ? 31.778 2.124 -35.902 1.00 94.69 281 LYS A N 1
ATOM 2268 C CA . LYS A 1 281 ? 31.545 2.773 -37.190 1.00 94.69 281 LYS A CA 1
ATOM 2269 C C . LYS A 1 281 ? 30.362 2.102 -37.876 1.00 94.69 281 LYS A C 1
ATOM 2271 O O . LYS A 1 281 ? 30.247 0.873 -37.863 1.00 94.69 281 LYS A O 1
ATOM 2276 N N . VAL A 1 282 ? 29.486 2.903 -38.471 1.00 94.62 282 VAL A N 1
ATOM 2277 C CA . VAL A 1 282 ? 28.451 2.391 -39.374 1.00 94.62 282 VAL A CA 1
ATOM 2278 C C . VAL A 1 282 ? 29.136 1.936 -40.661 1.00 94.62 282 VAL A C 1
ATOM 2280 O O . VAL A 1 282 ? 29.980 2.638 -41.196 1.00 94.62 282 VAL A O 1
ATOM 2283 N N . THR A 1 283 ? 28.830 0.736 -41.135 1.00 93.75 283 THR A N 1
ATOM 2284 C CA . THR A 1 283 ? 29.558 0.095 -42.240 1.00 93.75 283 THR A CA 1
ATOM 2285 C C . THR A 1 283 ? 28.729 0.006 -43.510 1.00 93.75 283 THR A C 1
ATOM 2287 O O . THR A 1 283 ? 29.196 0.424 -44.559 1.00 93.75 283 THR A O 1
ATOM 2290 N N . ARG A 1 284 ? 27.522 -0.563 -43.439 1.00 92.56 284 ARG A N 1
ATOM 2291 C CA . ARG A 1 284 ? 26.682 -0.877 -44.605 1.00 92.56 284 ARG A CA 1
ATOM 2292 C C . ARG A 1 284 ? 25.200 -0.783 -44.235 1.00 92.56 284 ARG A C 1
ATOM 2294 O O . ARG A 1 284 ? 24.886 -0.985 -43.059 1.00 92.56 284 ARG A O 1
ATOM 2301 N N . PRO A 1 285 ? 24.289 -0.559 -45.193 1.00 94.31 285 PRO A N 1
ATOM 2302 C CA . PRO A 1 285 ? 22.859 -0.705 -44.943 1.00 94.31 285 PRO A CA 1
ATOM 2303 C C . PRO A 1 285 ? 22.491 -2.172 -44.658 1.00 94.31 285 PRO A C 1
ATOM 2305 O O . PRO A 1 285 ? 23.226 -3.103 -45.006 1.00 94.31 285 PRO A O 1
ATOM 2308 N N . HIS A 1 286 ? 21.359 -2.385 -43.991 1.00 92.25 286 HIS A N 1
ATOM 2309 C CA . HIS A 1 286 ? 20.770 -3.693 -43.731 1.00 92.25 286 HIS A CA 1
ATOM 2310 C C . HIS A 1 286 ? 19.295 -3.710 -44.137 1.00 92.25 286 HIS A C 1
ATOM 2312 O O . HIS A 1 286 ? 18.471 -3.037 -43.521 1.00 92.25 286 HIS A O 1
ATOM 2318 N N . GLY A 1 287 ? 18.970 -4.526 -45.142 1.00 89.06 287 GLY A N 1
ATOM 2319 C CA . GLY A 1 287 ? 17.615 -4.607 -45.686 1.00 89.06 287 GLY A CA 1
ATOM 2320 C C . GLY A 1 287 ? 17.140 -3.275 -46.273 1.00 89.06 287 GLY A C 1
ATOM 2321 O O . GLY A 1 287 ? 17.943 -2.384 -46.558 1.00 89.06 287 GLY A O 1
ATOM 2322 N N . ASN A 1 288 ? 15.823 -3.149 -46.429 1.00 88.94 288 ASN A N 1
ATOM 2323 C CA . ASN A 1 288 ? 15.186 -1.963 -47.010 1.00 88.94 288 ASN A CA 1
ATOM 2324 C C . ASN A 1 288 ? 14.553 -1.032 -45.961 1.00 88.94 288 ASN A C 1
ATOM 2326 O O . ASN A 1 288 ? 14.156 0.077 -46.294 1.00 88.94 288 ASN A O 1
ATOM 2330 N N . SER A 1 289 ? 14.511 -1.445 -44.690 1.00 87.31 289 SER A N 1
ATOM 2331 C CA . SER A 1 289 ? 13.799 -0.767 -43.597 1.00 87.31 289 SER A CA 1
ATOM 2332 C C . SER A 1 289 ? 14.631 0.284 -42.852 1.00 87.31 289 SER A C 1
ATOM 2334 O O . SER A 1 289 ? 14.385 0.549 -41.674 1.00 87.31 289 SER A O 1
ATOM 2336 N N . GLY A 1 290 ? 15.663 0.851 -43.481 1.00 88.56 290 GLY A N 1
ATOM 2337 C CA . GLY A 1 290 ? 16.469 1.915 -42.870 1.00 88.56 290 GLY A CA 1
ATOM 2338 C C . GLY A 1 290 ? 17.343 1.466 -41.686 1.00 88.56 290 GLY A C 1
ATOM 2339 O O . GLY A 1 290 ? 17.786 2.285 -40.879 1.00 88.56 290 GLY A O 1
ATOM 2340 N N . VAL A 1 291 ? 17.571 0.158 -41.528 1.00 94.44 291 VAL A N 1
ATOM 2341 C CA . VAL A 1 291 ? 18.488 -0.400 -40.521 1.00 94.44 291 VAL A CA 1
ATOM 2342 C C . VAL A 1 291 ? 19.908 -0.381 -41.083 1.00 94.44 291 VAL A C 1
ATOM 2344 O O . VAL A 1 291 ? 20.125 -0.647 -42.261 1.00 94.44 291 VAL A O 1
ATOM 2347 N N . VAL A 1 292 ? 20.905 -0.104 -40.245 1.00 95.19 292 VAL A N 1
ATOM 2348 C CA . VAL A 1 292 ? 22.319 -0.097 -40.644 1.00 95.19 292 VAL A CA 1
ATOM 2349 C C . VAL A 1 292 ? 23.140 -1.109 -39.855 1.00 95.19 292 VAL A C 1
ATOM 2351 O O . VAL A 1 292 ? 22.888 -1.388 -38.684 1.00 95.19 292 VAL A O 1
ATOM 2354 N N . ARG A 1 293 ? 24.174 -1.650 -40.494 1.00 95.25 293 ARG A N 1
ATOM 2355 C CA . ARG A 1 293 ? 25.189 -2.508 -39.880 1.00 95.25 293 ARG A CA 1
ATOM 2356 C C . ARG A 1 293 ? 26.295 -1.640 -39.303 1.00 95.25 293 ARG A C 1
ATOM 2358 O O . ARG A 1 293 ? 26.885 -0.845 -40.030 1.00 95.25 293 ARG A O 1
ATOM 2365 N N . ALA A 1 294 ? 26.662 -1.847 -38.050 1.00 95.75 294 ALA A N 1
ATOM 2366 C CA . ALA A 1 294 ? 27.796 -1.196 -37.410 1.00 95.75 294 ALA A CA 1
ATOM 2367 C C . ALA A 1 294 ? 28.780 -2.223 -36.844 1.00 95.75 294 ALA A C 1
ATOM 2369 O O . ALA A 1 294 ? 28.381 -3.265 -36.320 1.00 95.75 294 ALA A O 1
ATOM 2370 N N . LYS A 1 295 ? 30.071 -1.903 -36.930 1.00 95.25 295 LYS A N 1
ATOM 2371 C CA . LYS A 1 295 ? 31.144 -2.642 -36.259 1.00 95.25 295 LYS A CA 1
ATOM 2372 C C . LYS A 1 295 ? 31.664 -1.800 -35.104 1.00 95.25 295 LYS A C 1
ATOM 2374 O O . LYS A 1 295 ? 32.058 -0.651 -35.303 1.00 95.25 295 LYS A O 1
ATOM 2379 N N . PHE A 1 296 ? 31.631 -2.357 -33.901 1.00 94.50 296 PHE A N 1
ATOM 2380 C CA . PHE A 1 296 ? 32.170 -1.726 -32.699 1.00 94.50 296 PHE A CA 1
ATOM 2381 C C . PHE A 1 296 ? 33.555 -2.293 -32.387 1.00 94.50 296 PHE A C 1
ATOM 2383 O O . PHE A 1 296 ? 33.842 -3.434 -32.732 1.00 94.50 296 PHE A O 1
ATOM 2390 N N . ARG A 1 297 ? 34.413 -1.496 -31.737 1.00 90.81 297 ARG A N 1
ATOM 2391 C CA . ARG A 1 297 ? 35.767 -1.918 -31.333 1.00 90.81 297 ARG A CA 1
ATOM 2392 C C . ARG A 1 297 ? 35.730 -3.120 -30.388 1.00 90.81 297 ARG A C 1
ATOM 2394 O O . ARG A 1 297 ? 36.604 -3.971 -30.441 1.00 90.81 297 ARG A O 1
ATOM 2401 N N . SER A 1 298 ? 34.716 -3.172 -29.533 1.00 89.94 298 SER A N 1
ATOM 2402 C CA . SER A 1 298 ? 34.344 -4.364 -28.783 1.00 89.94 298 SER A CA 1
ATOM 2403 C C . SER A 1 298 ? 32.875 -4.667 -29.039 1.00 89.94 298 SER A C 1
ATOM 2405 O O . SER A 1 298 ? 32.067 -3.743 -29.183 1.00 89.94 298 SER A O 1
ATOM 2407 N N . ASN A 1 299 ? 32.527 -5.954 -29.097 1.00 91.19 299 ASN A N 1
ATOM 2408 C CA . ASN A 1 299 ? 31.139 -6.368 -29.274 1.00 91.19 299 ASN A CA 1
ATOM 2409 C C . ASN A 1 299 ? 30.273 -5.740 -28.179 1.00 91.19 299 ASN A C 1
ATOM 2411 O O . ASN A 1 299 ? 30.676 -5.618 -27.015 1.00 91.19 299 ASN A O 1
ATOM 2415 N N . LEU A 1 300 ? 29.079 -5.294 -28.568 1.00 91.75 300 LEU A N 1
ATOM 2416 C CA . LEU A 1 300 ? 28.140 -4.758 -27.598 1.00 91.75 300 LEU A CA 1
ATOM 2417 C C . LEU A 1 300 ? 27.726 -5.883 -26.627 1.00 91.75 300 LEU A C 1
ATOM 2419 O O . LEU A 1 300 ? 27.771 -7.060 -26.960 1.00 91.75 300 LEU A O 1
ATOM 2423 N N . PRO A 1 301 ? 27.360 -5.577 -25.380 1.00 90.56 301 PRO A N 1
ATOM 2424 C CA . PRO A 1 301 ? 26.769 -6.585 -24.507 1.00 90.56 301 PRO A CA 1
ATOM 2425 C C . PRO A 1 301 ? 25.297 -6.805 -24.886 1.00 90.56 301 PRO A C 1
ATOM 2427 O O . PRO A 1 301 ? 24.628 -5.857 -25.293 1.00 90.56 301 PRO A O 1
ATOM 2430 N N . ALA A 1 302 ? 24.729 -7.989 -24.632 1.00 86.19 302 ALA A N 1
ATOM 2431 C CA . ALA A 1 302 ? 23.291 -8.247 -24.839 1.00 86.19 302 ALA A CA 1
ATOM 2432 C C . ALA A 1 302 ? 22.388 -7.229 -24.106 1.00 86.19 302 ALA A C 1
ATOM 2434 O O . ALA A 1 302 ? 21.368 -6.786 -24.621 1.00 86.19 302 ALA A O 1
ATOM 2435 N N . LYS A 1 303 ? 22.835 -6.728 -22.944 1.00 89.44 303 LYS A N 1
ATOM 2436 C CA . LYS A 1 303 ? 22.175 -5.645 -22.189 1.00 89.44 303 LYS A CA 1
ATOM 2437 C C . LYS A 1 303 ? 22.049 -4.321 -22.963 1.00 89.44 303 LYS A C 1
ATOM 2439 O O . LYS A 1 303 ? 21.338 -3.419 -22.520 1.00 89.44 303 LYS A O 1
ATOM 2444 N N . ALA A 1 304 ? 22.803 -4.136 -24.041 1.00 89.19 304 ALA A N 1
ATOM 2445 C CA . ALA A 1 304 ? 22.692 -2.969 -24.903 1.00 89.19 304 ALA A CA 1
ATOM 2446 C C . ALA A 1 304 ? 21.477 -3.044 -25.837 1.00 89.19 304 ALA A C 1
ATOM 2448 O O . ALA A 1 304 ? 21.089 -2.001 -26.356 1.00 89.19 304 ALA A O 1
ATOM 2449 N N . MET A 1 305 ? 20.896 -4.228 -26.077 1.00 90.62 305 MET A N 1
ATOM 2450 C CA . MET A 1 305 ? 19.760 -4.383 -26.995 1.00 90.62 305 MET A CA 1
ATOM 2451 C C . MET A 1 305 ? 18.565 -3.559 -26.498 1.00 90.62 305 MET A C 1
ATOM 2453 O O . MET A 1 305 ? 18.315 -3.472 -25.295 1.00 90.62 305 MET A O 1
ATOM 2457 N N . GLY A 1 306 ? 17.891 -2.864 -27.413 1.00 90.12 306 GLY A N 1
ATOM 2458 C CA . GLY A 1 306 ? 16.809 -1.920 -27.113 1.00 90.12 306 GLY A CA 1
ATOM 2459 C C . GLY A 1 306 ? 17.262 -0.602 -26.470 1.00 90.12 306 GLY A C 1
ATOM 2460 O O . GLY A 1 306 ? 16.446 0.290 -26.241 1.00 90.12 306 GLY A O 1
ATOM 2461 N N . ARG A 1 307 ? 18.559 -0.426 -26.175 1.00 92.56 307 ARG A N 1
ATOM 2462 C CA . ARG A 1 307 ? 19.079 0.825 -25.605 1.00 92.56 307 ARG A CA 1
ATOM 2463 C C . ARG A 1 307 ? 19.524 1.788 -26.696 1.00 92.56 307 ARG A C 1
ATOM 2465 O O . ARG A 1 307 ? 19.946 1.405 -27.786 1.00 92.56 307 ARG A O 1
ATOM 2472 N N . ARG A 1 308 ? 19.469 3.072 -26.341 1.00 93.56 308 ARG A N 1
ATOM 2473 C CA . ARG A 1 308 ? 19.863 4.173 -27.218 1.00 93.56 308 ARG A CA 1
ATOM 2474 C C . ARG A 1 308 ? 21.368 4.159 -27.492 1.00 93.56 308 ARG A C 1
ATOM 2476 O O . ARG A 1 308 ? 22.181 4.128 -26.564 1.00 93.56 308 ARG A O 1
ATOM 2483 N N . ILE A 1 309 ? 21.706 4.263 -28.767 1.00 94.00 309 ILE A N 1
ATOM 2484 C CA . ILE A 1 309 ? 23.035 4.507 -29.321 1.00 94.00 309 ILE A CA 1
ATOM 2485 C C . ILE A 1 309 ? 23.036 5.900 -29.944 1.00 94.00 309 ILE A C 1
ATOM 2487 O O . ILE A 1 309 ? 22.006 6.414 -30.379 1.00 94.00 309 ILE A O 1
ATOM 2491 N N . ARG A 1 310 ? 24.197 6.550 -29.927 1.00 94.38 310 ARG A N 1
ATOM 2492 C CA . ARG A 1 310 ? 24.392 7.846 -30.574 1.00 94.38 310 ARG A CA 1
ATOM 2493 C C . ARG A 1 310 ? 25.160 7.617 -31.868 1.00 94.38 310 ARG A C 1
ATOM 2495 O O . ARG A 1 310 ? 26.295 7.147 -31.809 1.00 94.38 310 ARG A O 1
ATOM 2502 N N . VAL A 1 311 ? 24.546 7.922 -33.005 1.00 93.00 311 VAL A N 1
ATOM 2503 C CA . VAL A 1 311 ? 25.220 7.941 -34.307 1.00 93.00 311 VAL A CA 1
ATOM 2504 C C . VAL A 1 311 ? 25.663 9.373 -34.549 1.00 93.00 311 VAL A C 1
ATOM 2506 O O . VAL A 1 311 ? 24.841 10.274 -34.637 1.00 93.00 311 VAL A O 1
ATOM 2509 N N . MET A 1 312 ? 26.965 9.599 -34.551 1.00 93.50 312 MET A N 1
ATOM 2510 C CA . MET A 1 312 ? 27.554 10.919 -34.727 1.00 93.50 312 MET A CA 1
ATOM 2511 C C . MET A 1 312 ? 27.289 11.435 -36.139 1.00 93.50 312 MET A C 1
ATOM 2513 O O . MET A 1 312 ? 27.179 10.652 -37.075 1.00 93.50 312 MET A O 1
ATOM 2517 N N . LEU A 1 313 ? 27.235 12.753 -36.308 1.00 89.69 313 LEU A N 1
ATOM 2518 C CA . LEU A 1 313 ? 27.131 13.369 -37.636 1.00 89.69 313 LEU A CA 1
ATOM 2519 C C . LEU A 1 313 ? 28.493 13.497 -38.343 1.00 89.69 313 LEU A C 1
ATOM 2521 O O . LEU A 1 313 ? 28.555 13.893 -39.503 1.00 89.69 313 LEU A O 1
ATOM 2525 N N . TYR A 1 314 ? 29.578 13.070 -37.689 1.00 86.44 314 TYR A N 1
ATOM 2526 C CA . TYR A 1 314 ? 30.951 13.099 -38.199 1.00 86.44 314 TYR A CA 1
ATOM 2527 C C . TYR A 1 314 ? 31.566 11.685 -38.334 1.00 86.44 314 TYR A C 1
ATOM 2529 O O . TYR A 1 314 ? 31.107 10.737 -37.674 1.00 86.44 314 TYR A O 1
ATOM 2537 N N . PRO A 1 315 ? 32.636 11.513 -39.137 1.00 83.75 315 PRO A N 1
ATOM 2538 C CA . PRO A 1 315 ? 33.257 12.506 -40.036 1.00 83.75 315 PRO A CA 1
ATOM 2539 C C . PRO A 1 315 ? 32.313 12.934 -41.171 1.00 83.75 315 PRO A C 1
ATOM 2541 O O . PRO A 1 315 ? 31.426 12.157 -41.547 1.00 83.75 315 PRO A O 1
ATOM 2544 N N . SER A 1 316 ? 32.432 14.172 -41.667 1.00 74.38 316 SER A N 1
ATOM 2545 C CA . SER A 1 316 ? 31.675 14.562 -42.863 1.00 74.38 316 SER A CA 1
ATOM 2546 C C . SER A 1 316 ? 32.126 13.715 -44.052 1.00 74.38 316 SER A C 1
ATOM 2548 O O . SER A 1 316 ? 33.280 13.305 -44.121 1.00 74.38 316 SER A O 1
ATOM 2550 N N . ARG A 1 317 ? 31.171 13.357 -44.904 1.00 64.38 317 ARG A N 1
ATOM 2551 C CA . ARG A 1 317 ? 31.395 12.696 -46.205 1.00 64.38 317 ARG A CA 1
ATOM 2552 C C . ARG A 1 317 ? 30.669 13.432 -47.336 1.00 64.38 317 ARG A C 1
ATOM 2554 O O . ARG A 1 317 ? 30.733 12.985 -48.470 1.00 64.38 317 ARG A O 1
ATOM 2561 N N . VAL A 1 318 ? 29.941 14.479 -46.952 1.00 59.50 318 VAL A N 1
ATOM 2562 C CA . VAL A 1 318 ? 29.444 15.556 -47.799 1.00 59.50 318 VAL A CA 1
ATOM 2563 C C . VAL A 1 318 ? 30.475 16.660 -47.662 1.00 59.50 318 VAL A C 1
ATOM 2565 O O . VAL A 1 318 ? 30.940 16.826 -46.499 1.00 59.50 318 VAL A O 1
#

Nearest PDB structures (foldseek):
  8btk-assembly1_Ag  TM=9.777E-01  e=6.351E-24  Oryctolagus cuniculus
  8q87-assembly1_Ag  TM=9.774E-01  e=9.002E-24  Gallus gallus
  6zuo-assembly1_H  TM=9.611E-01  e=5.716E-21  Homo sapiens
  6zj3-assembly1_Lv  TM=9.271E-01  e=1.244E-14  Euglena gracilis
  4v6w-assembly1_AH  TM=8.933E-01  e=2.005E-16  Drosophila melanogaster

Sequence (318 aa):
MYSIGAKIIKPHNEKADELENTVSQALLELELNSDLKAQLRELHFCGAKEVDVNGKKALVISVPVPQLKSFQKIQARLVRELEKKFSGKHVVFLARRTILPKPSRKMKVKNKQKRPRSRTLTSVHDAILEDLVFPAEIVGKRKRVRLDGSHLIKVHLDKTQQTNIEHKTLKMADVKPVKLDKKKKEKKESAVTPAAKAETKPREYVKPGRLYCKGVFVGYKRGLRNQREHTSLLKIDGVVTRRETEFYLGKKAVFVYRAKTKKRVLGKKDKYTKLRAIWGKVTRPHGNSGVVRAKFRSNLPAKAMGRRIRVMLYPSRV

InterPro domains:
  IPR000554 Small ribosomal subunit protein eS7 [PF01251] (7-175)
  IPR000554 Small ribosomal subunit protein eS7 [PTHR11278] (1-176)
  IPR001780 Large ribosomal subunit protein eL33 [MF_00573] (213-312)
  IPR001780 Large ribosomal subunit protein eL33 [PF01247] (211-312)
  IPR009000 Translation protein, beta-barrel domain superfamily [SSF50447] (211-312)
  IPR018266 Large ribosomal subunit protein eL33, conserved site [PS01105] (280-301)
  IPR038661 Large ribosomal subunit protein eL33 superfamily [G3DSA:2.40.10.190] (198-318)
  IPR047861 Small ribosomal subunit protein eS7, conserved site [PS00948] (77-90)

Radius of gyration: 31.08 Å; Cα contacts (8 Å, |Δi|>4): 468; chains: 1; bounding box: 68×68×88 Å